Protein AF-A0A352VWR8-F1 (afdb_monomer)

Structure (mmCIF, N/CA/C/O backbone):
data_AF-A0A352VWR8-F1
#
_entry.id   AF-A0A352VWR8-F1
#
loop_
_atom_site.group_PDB
_atom_site.id
_atom_site.type_symbol
_atom_site.label_atom_id
_atom_site.label_alt_id
_atom_site.label_comp_id
_atom_site.label_asym_id
_atom_site.label_entity_id
_atom_site.label_seq_id
_atom_site.pdbx_PDB_ins_code
_atom_site.Cartn_x
_atom_site.Cartn_y
_atom_site.Cartn_z
_atom_site.occupancy
_atom_site.B_iso_or_equiv
_atom_site.auth_seq_id
_atom_site.auth_comp_id
_atom_site.auth_asym_id
_atom_site.auth_atom_id
_atom_site.pdbx_PDB_model_num
ATOM 1 N N . MET A 1 1 ? -8.577 5.904 -25.217 1.00 59.56 1 MET A N 1
ATOM 2 C CA . MET A 1 1 ? -8.703 5.150 -26.486 1.00 59.56 1 MET A CA 1
ATOM 3 C C . MET A 1 1 ? -7.665 5.553 -27.538 1.00 59.56 1 MET A C 1
ATOM 5 O O . MET A 1 1 ? -7.103 4.660 -28.153 1.00 59.56 1 MET A O 1
ATOM 9 N N . GLN A 1 2 ? -7.349 6.843 -27.731 1.00 73.69 2 GLN A N 1
ATOM 10 C CA . GLN A 1 2 ? -6.346 7.267 -28.729 1.00 73.69 2 GLN A CA 1
ATOM 11 C C . GLN A 1 2 ? -4.906 6.836 -28.373 1.00 73.69 2 GLN A C 1
ATOM 13 O O . GLN A 1 2 ? -4.287 6.106 -29.139 1.00 73.69 2 GLN A O 1
ATOM 18 N N . LYS A 1 3 ? -4.427 7.149 -27.158 1.00 73.44 3 LYS A N 1
ATOM 19 C CA . LYS A 1 3 ? -3.072 6.770 -26.696 1.00 73.44 3 LYS A CA 1
ATOM 20 C C . LYS A 1 3 ? -2.814 5.258 -26.710 1.00 73.44 3 LYS A C 1
ATOM 22 O O . LYS A 1 3 ? -1.753 4.806 -27.111 1.00 73.44 3 LYS A O 1
ATOM 27 N N . THR A 1 4 ? -3.809 4.450 -26.342 1.00 79.94 4 THR A N 1
ATOM 28 C CA . THR A 1 4 ? -3.706 2.981 -26.400 1.00 79.94 4 THR A CA 1
ATOM 29 C C . THR A 1 4 ? -3.547 2.458 -27.829 1.00 79.94 4 THR A C 1
ATOM 31 O O . THR A 1 4 ? -2.899 1.437 -28.034 1.00 79.94 4 THR A O 1
ATOM 34 N N . GLY A 1 5 ? -4.127 3.146 -28.820 1.00 83.62 5 GLY A N 1
ATOM 35 C CA . GLY A 1 5 ? -3.924 2.833 -30.235 1.00 83.62 5 GLY A CA 1
ATOM 36 C C . GLY A 1 5 ? -2.511 3.185 -30.705 1.00 83.62 5 GLY A C 1
ATOM 37 O O . GLY A 1 5 ? -1.877 2.376 -31.376 1.00 83.62 5 GLY A O 1
ATOM 38 N N . GLU A 1 6 ? -1.993 4.338 -30.277 1.00 90.06 6 GLU A N 1
ATOM 39 C CA . GLU A 1 6 ? -0.630 4.796 -30.587 1.00 90.06 6 GLU A CA 1
ATOM 40 C C . GLU A 1 6 ? 0.435 3.838 -30.031 1.00 90.06 6 GLU A C 1
ATOM 42 O O . GLU A 1 6 ? 1.346 3.449 -30.758 1.00 90.06 6 GLU A O 1
ATOM 47 N N . TYR A 1 7 ? 0.287 3.358 -28.789 1.00 92.88 7 TYR A N 1
ATOM 48 C CA . TYR A 1 7 ? 1.225 2.382 -28.214 1.00 92.88 7 TYR A CA 1
ATOM 49 C C . TYR A 1 7 ? 1.208 1.039 -28.954 1.00 92.88 7 TYR A C 1
ATOM 51 O O . TYR A 1 7 ? 2.259 0.446 -29.183 1.00 92.88 7 TYR A O 1
ATOM 59 N N . ARG A 1 8 ? 0.036 0.561 -29.397 1.00 91.88 8 ARG A N 1
ATOM 60 C CA . ARG A 1 8 ? -0.052 -0.672 -30.202 1.00 91.88 8 ARG A CA 1
ATOM 61 C C . ARG A 1 8 ? 0.611 -0.516 -31.572 1.00 91.88 8 ARG A C 1
ATOM 63 O O . ARG A 1 8 ? 1.237 -1.458 -32.050 1.00 91.88 8 ARG A O 1
ATOM 70 N N . GLN A 1 9 ? 0.503 0.660 -32.190 1.00 93.56 9 GLN A N 1
ATOM 71 C CA . GLN A 1 9 ? 1.218 0.965 -33.431 1.00 93.56 9 GLN A CA 1
ATOM 72 C C . GLN A 1 9 ? 2.732 1.030 -33.200 1.00 93.56 9 GLN A C 1
ATOM 74 O O . GLN A 1 9 ? 3.483 0.412 -33.951 1.00 93.56 9 GLN A O 1
ATOM 79 N N . ALA A 1 10 ? 3.180 1.701 -32.134 1.00 95.06 10 ALA A N 1
ATOM 80 C CA . ALA A 1 10 ? 4.593 1.765 -31.760 1.00 95.06 10 ALA A CA 1
ATOM 81 C C . ALA A 1 10 ? 5.194 0.366 -31.555 1.00 95.06 10 ALA A C 1
ATOM 83 O O . ALA A 1 10 ? 6.262 0.073 -32.087 1.00 95.06 10 ALA A O 1
ATOM 84 N N . ILE A 1 11 ? 4.466 -0.540 -30.893 1.00 96.69 11 ILE A N 1
ATOM 85 C CA . ILE A 1 11 ? 4.867 -1.946 -30.742 1.00 96.69 11 ILE A CA 1
ATOM 86 C C . ILE A 1 11 ? 5.128 -2.613 -32.104 1.00 96.69 11 ILE A C 1
ATOM 88 O O . ILE A 1 11 ? 6.141 -3.292 -32.269 1.00 96.69 11 ILE A O 1
ATOM 92 N N . ALA A 1 12 ? 4.265 -2.401 -33.104 1.00 95.38 12 ALA A N 1
ATOM 93 C CA . ALA A 1 12 ? 4.465 -2.961 -34.443 1.00 95.38 12 ALA A CA 1
ATOM 94 C C . ALA A 1 12 ? 5.728 -2.405 -35.133 1.00 95.38 12 ALA A C 1
ATOM 96 O O . ALA A 1 12 ? 6.464 -3.159 -35.783 1.00 95.38 12 ALA A O 1
ATOM 97 N N . TYR A 1 13 ? 6.016 -1.111 -34.958 1.00 96.25 13 TYR A N 1
ATOM 98 C CA . TYR A 1 13 ? 7.246 -0.495 -35.463 1.00 96.25 13 TYR A CA 1
ATOM 99 C C . TYR A 1 13 ? 8.493 -1.052 -34.772 1.00 96.25 13 TYR A C 1
ATOM 101 O O . TYR A 1 13 ? 9.434 -1.449 -35.459 1.00 96.25 13 TYR A O 1
ATOM 109 N N . TYR A 1 14 ? 8.490 -1.175 -33.444 1.00 97.31 14 TYR A N 1
ATOM 110 C CA . TYR A 1 14 ? 9.623 -1.740 -32.710 1.00 97.31 14 TYR A CA 1
ATOM 111 C C . TYR A 1 14 ? 9.859 -3.217 -33.031 1.00 97.31 14 TYR A C 1
ATOM 113 O O . TYR A 1 14 ? 11.003 -3.625 -33.207 1.00 97.31 14 TYR A O 1
ATOM 121 N N . PHE A 1 15 ? 8.809 -4.024 -33.211 1.00 97.31 15 PHE A N 1
ATOM 122 C CA . PHE A 1 15 ? 8.987 -5.396 -33.694 1.00 97.31 15 PHE A CA 1
ATOM 123 C C . PHE A 1 15 ? 9.564 -5.451 -35.110 1.00 97.31 15 PHE A C 1
ATOM 125 O O . PHE A 1 15 ? 10.320 -6.366 -35.424 1.00 97.31 15 PHE A O 1
ATOM 132 N N . THR A 1 16 ? 9.236 -4.485 -35.968 1.00 96.31 16 THR A N 1
ATOM 133 C CA . THR A 1 16 ? 9.855 -4.377 -37.296 1.00 96.31 16 THR A CA 1
ATOM 134 C C . THR A 1 16 ? 11.337 -4.019 -37.179 1.00 96.31 16 THR A C 1
ATOM 136 O O . THR A 1 16 ? 12.155 -4.625 -37.866 1.00 96.31 16 THR A O 1
ATOM 139 N N . ALA A 1 17 ? 11.701 -3.117 -36.263 1.00 95.56 17 ALA A N 1
ATOM 140 C CA . ALA A 1 17 ? 13.099 -2.823 -35.957 1.00 95.56 17 ALA A CA 1
ATOM 141 C C . ALA A 1 17 ? 13.843 -4.073 -35.456 1.00 95.56 17 ALA A C 1
ATOM 143 O O . ALA A 1 17 ? 14.894 -4.396 -35.996 1.00 95.56 17 ALA A O 1
ATOM 144 N N . LEU A 1 18 ? 13.250 -4.847 -34.537 1.00 95.56 18 LEU A N 1
ATOM 145 C CA . LEU A 1 18 ? 13.845 -6.090 -34.027 1.00 95.56 18 LEU A CA 1
ATOM 146 C C . LEU A 1 18 ? 13.949 -7.216 -35.062 1.00 95.56 18 LEU A C 1
ATOM 148 O O . LEU A 1 18 ? 14.793 -8.095 -34.926 1.00 95.56 18 LEU A O 1
ATOM 152 N N . LYS A 1 19 ? 13.110 -7.219 -36.105 1.00 96.31 19 LYS A N 1
ATOM 153 C CA . LYS A 1 19 ? 13.282 -8.145 -37.238 1.00 96.31 19 LYS A CA 1
ATOM 154 C C . LYS A 1 19 ? 14.526 -7.814 -38.059 1.00 96.31 19 LYS A C 1
ATOM 156 O O . LYS A 1 19 ? 15.142 -8.729 -38.594 1.00 96.31 19 LYS A O 1
ATOM 161 N N . ASN A 1 20 ? 14.863 -6.529 -38.170 1.00 95.81 20 ASN A N 1
ATOM 162 C CA . ASN A 1 20 ? 16.033 -6.064 -38.913 1.00 95.81 20 ASN A CA 1
ATOM 163 C C . ASN A 1 20 ? 17.312 -6.155 -38.068 1.00 95.81 20 ASN A C 1
ATOM 165 O O . ASN A 1 20 ? 18.350 -6.558 -38.582 1.00 95.81 20 ASN A O 1
ATOM 169 N N . ASP A 1 21 ? 17.222 -5.817 -36.782 1.00 94.69 21 ASP A N 1
ATOM 170 C CA . ASP A 1 21 ? 18.293 -5.943 -35.794 1.00 94.69 21 ASP A CA 1
ATOM 171 C C . ASP A 1 21 ? 17.738 -6.531 -34.483 1.00 94.69 21 ASP A C 1
ATOM 173 O O . ASP A 1 21 ? 17.214 -5.797 -33.637 1.00 94.69 21 ASP A O 1
ATOM 177 N N . PRO A 1 22 ? 17.877 -7.853 -34.279 1.00 92.94 22 PRO A N 1
ATOM 178 C CA . PRO A 1 22 ? 17.422 -8.523 -33.064 1.00 92.94 22 PRO A CA 1
ATOM 179 C C . PRO A 1 22 ? 18.112 -8.065 -31.775 1.00 92.94 22 PRO A C 1
ATOM 181 O O . PRO A 1 22 ? 17.653 -8.444 -30.702 1.00 92.94 22 PRO A O 1
ATOM 184 N N . SER A 1 23 ? 19.201 -7.296 -31.862 1.00 92.25 23 SER A N 1
ATOM 185 C CA . SER A 1 23 ? 19.960 -6.769 -30.723 1.00 92.25 23 SER A CA 1
ATOM 186 C C . SER A 1 23 ? 19.724 -5.279 -30.461 1.00 92.25 23 SER A C 1
ATOM 188 O O . SER A 1 23 ? 20.368 -4.710 -29.582 1.00 92.25 23 SER A O 1
ATOM 190 N N . CYS A 1 24 ? 18.788 -4.651 -31.180 1.00 94.62 24 CYS A N 1
ATOM 191 C CA . CYS A 1 24 ? 18.488 -3.231 -31.031 1.00 94.62 24 CYS A CA 1
ATOM 192 C C . CYS A 1 24 ? 17.942 -2.918 -29.623 1.00 94.62 24 CYS A C 1
ATOM 194 O O . CYS A 1 24 ? 16.763 -3.144 -29.326 1.00 94.62 24 CYS A O 1
ATOM 196 N N . GLU A 1 25 ? 18.813 -2.376 -28.764 1.00 95.19 25 GLU A N 1
ATOM 197 C CA . GLU A 1 25 ? 18.516 -2.026 -27.368 1.00 95.19 25 GLU A CA 1
ATOM 198 C C . GLU A 1 25 ? 17.343 -1.036 -27.276 1.00 95.19 25 GLU A C 1
ATOM 200 O O . GLU A 1 25 ? 16.389 -1.283 -26.536 1.00 95.19 25 GLU A O 1
ATOM 205 N N . ASP A 1 26 ? 17.359 0.018 -28.101 1.00 94.88 26 ASP A N 1
ATOM 206 C CA . ASP A 1 26 ? 16.308 1.044 -28.162 1.00 94.88 26 ASP A CA 1
ATOM 207 C C . ASP A 1 26 ? 14.928 0.449 -28.474 1.00 94.88 26 ASP A C 1
ATOM 209 O O . ASP A 1 26 ? 13.917 0.850 -27.892 1.00 94.88 26 ASP A O 1
ATOM 213 N N . ALA A 1 27 ? 14.867 -0.529 -29.385 1.00 96.38 27 ALA A N 1
ATOM 214 C CA . ALA A 1 27 ? 13.608 -1.153 -29.769 1.00 96.38 27 ALA A CA 1
ATOM 215 C C . ALA A 1 27 ? 13.051 -2.052 -28.658 1.00 96.38 27 ALA A C 1
ATOM 217 O O . ALA A 1 27 ? 11.845 -2.042 -28.409 1.00 96.38 27 ALA A O 1
ATOM 218 N N . MET A 1 28 ? 13.909 -2.804 -27.958 1.00 97.19 28 MET A N 1
ATOM 219 C CA . MET A 1 28 ? 13.482 -3.600 -26.801 1.00 97.19 28 MET A CA 1
ATOM 220 C C . MET A 1 28 ? 13.014 -2.714 -25.650 1.00 97.19 28 MET A C 1
ATOM 222 O O . MET A 1 28 ? 11.981 -2.988 -25.041 1.00 97.19 28 MET A O 1
ATOM 226 N N . TYR A 1 29 ? 13.745 -1.636 -25.377 1.00 96.94 29 TYR A N 1
ATOM 227 C CA . TYR A 1 29 ? 13.390 -0.688 -24.334 1.00 96.94 29 TYR A CA 1
ATOM 228 C C . TYR A 1 29 ? 12.057 0.008 -24.639 1.00 96.94 29 TYR A C 1
ATOM 230 O O . TYR A 1 29 ? 11.160 0.029 -23.795 1.00 96.94 29 TYR A O 1
ATOM 238 N N . GLY A 1 30 ? 11.877 0.481 -25.877 1.00 96.88 30 GLY A N 1
ATOM 239 C CA . GLY A 1 30 ? 10.628 1.090 -26.334 1.00 96.88 30 GLY A CA 1
ATOM 240 C C . GLY A 1 30 ? 9.429 0.138 -26.272 1.00 96.88 30 GLY A C 1
ATOM 241 O O . GLY A 1 30 ? 8.329 0.559 -25.905 1.00 96.88 30 GLY A O 1
ATOM 242 N N . LEU A 1 31 ? 9.627 -1.158 -26.553 1.00 97.75 31 LEU A N 1
ATOM 243 C CA . LEU A 1 31 ? 8.597 -2.180 -26.328 1.00 97.75 31 LEU A CA 1
ATOM 244 C C . LEU A 1 31 ? 8.225 -2.282 -24.851 1.00 97.75 31 LEU A C 1
ATOM 246 O O . LEU A 1 31 ? 7.036 -2.252 -24.533 1.00 97.75 31 LEU A O 1
ATOM 250 N N . GLY A 1 32 ? 9.217 -2.355 -23.960 1.00 97.38 32 GLY A N 1
ATOM 251 C CA . GLY A 1 32 ? 8.997 -2.379 -22.515 1.00 97.38 32 GLY A CA 1
ATOM 252 C C . GLY A 1 32 ? 8.153 -1.195 -22.034 1.00 97.38 32 GLY A C 1
ATOM 253 O O . GLY A 1 32 ? 7.143 -1.385 -21.354 1.00 97.38 32 GLY A O 1
ATOM 254 N N . GLU A 1 33 ? 8.495 0.025 -22.458 1.00 96.62 33 GLU A N 1
ATOM 255 C CA . GLU A 1 33 ? 7.729 1.228 -22.111 1.00 96.62 33 GLU A CA 1
ATOM 256 C C . GLU A 1 33 ? 6.304 1.199 -22.679 1.00 96.62 33 GLU A C 1
ATOM 258 O O . GLU A 1 33 ? 5.352 1.538 -21.971 1.00 96.62 33 GLU A O 1
ATOM 263 N N . CYS A 1 34 ? 6.121 0.748 -23.924 1.00 97.56 34 CYS A N 1
ATOM 264 C CA . CYS A 1 34 ? 4.789 0.608 -24.515 1.00 97.56 34 CYS A CA 1
ATOM 265 C C . CYS A 1 34 ? 3.917 -0.376 -23.727 1.00 97.56 34 CYS A C 1
ATOM 267 O O . CYS A 1 34 ? 2.750 -0.079 -23.473 1.00 97.56 34 CYS A O 1
ATOM 269 N N . TYR A 1 35 ? 4.472 -1.515 -23.306 1.00 98.12 35 TYR A N 1
ATOM 270 C CA . TYR A 1 35 ? 3.744 -2.495 -22.501 1.00 98.12 35 TYR A CA 1
ATOM 271 C C . TYR A 1 35 ? 3.383 -1.953 -21.113 1.00 98.12 35 TYR A C 1
ATOM 273 O O . TYR A 1 35 ? 2.245 -2.138 -20.686 1.00 98.12 35 TYR A O 1
ATOM 281 N N . ILE A 1 36 ? 4.258 -1.170 -20.464 1.00 96.19 36 ILE A N 1
ATOM 282 C CA . ILE A 1 36 ? 3.901 -0.444 -19.230 1.00 96.19 36 ILE A CA 1
ATOM 283 C C . ILE A 1 36 ? 2.697 0.473 -19.462 1.00 96.19 36 ILE A C 1
ATOM 285 O O . ILE A 1 36 ? 1.768 0.484 -18.659 1.00 96.19 36 ILE A O 1
ATOM 289 N N . LYS A 1 37 ? 2.682 1.248 -20.556 1.00 95.44 37 LYS A N 1
ATOM 290 C CA . LYS 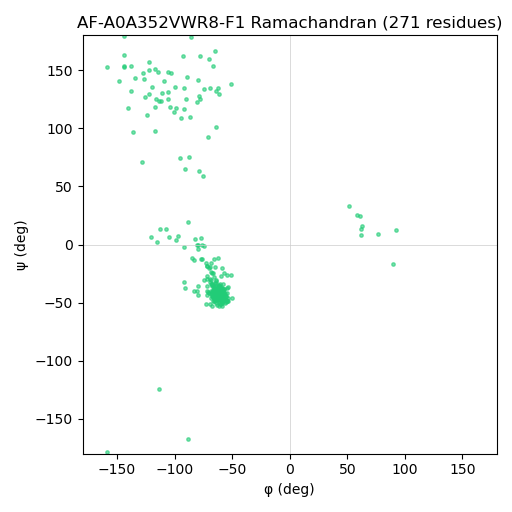A 1 37 ? 1.558 2.156 -20.860 1.00 95.44 37 LYS A CA 1
ATOM 291 C C . LYS A 1 37 ? 0.263 1.426 -21.224 1.00 95.44 37 LYS A C 1
ATOM 293 O O . LYS A 1 37 ? -0.800 2.048 -21.218 1.00 95.44 37 LYS A O 1
ATOM 298 N N . LEU A 1 38 ? 0.351 0.138 -21.541 1.00 96.00 38 LEU A N 1
ATOM 299 C CA . LEU A 1 38 ? -0.781 -0.752 -21.779 1.00 96.00 38 LEU A CA 1
ATOM 300 C C . LEU A 1 38 ? -1.157 -1.591 -20.546 1.00 96.00 38 LEU A C 1
ATOM 302 O O . LEU A 1 38 ? -2.032 -2.443 -20.675 1.00 96.00 38 LEU A O 1
ATOM 306 N N . ASP A 1 39 ? -0.541 -1.331 -19.385 1.00 95.94 39 ASP A N 1
ATOM 307 C CA . ASP A 1 39 ? -0.745 -2.065 -18.122 1.00 95.94 39 ASP A CA 1
ATOM 308 C C . ASP A 1 39 ? -0.337 -3.554 -18.196 1.00 95.94 39 ASP A C 1
ATOM 310 O O . ASP A 1 39 ? -0.677 -4.367 -17.341 1.00 95.94 39 ASP A O 1
ATOM 314 N N . ASP A 1 40 ? 0.436 -3.928 -19.221 1.00 97.56 40 ASP A N 1
ATOM 315 C CA . ASP A 1 40 ? 0.938 -5.284 -19.441 1.00 97.56 40 ASP A CA 1
ATOM 316 C C . ASP A 1 40 ? 2.347 -5.423 -18.855 1.00 97.56 40 ASP A C 1
ATOM 318 O O . ASP A 1 40 ? 3.375 -5.409 -19.539 1.00 97.56 40 ASP A O 1
ATOM 322 N N . HIS A 1 41 ? 2.398 -5.498 -17.530 1.00 97.94 41 HIS A N 1
ATOM 323 C CA . HIS A 1 41 ? 3.654 -5.517 -16.786 1.00 97.94 41 HIS A CA 1
ATOM 324 C C . HIS A 1 41 ? 4.468 -6.802 -16.985 1.00 97.94 41 HIS A C 1
ATOM 326 O O . HIS A 1 41 ? 5.687 -6.774 -16.822 1.00 97.94 41 HIS A O 1
ATOM 332 N N . SER A 1 42 ? 3.826 -7.911 -17.367 1.00 98.25 42 SER A N 1
ATOM 333 C CA . SER A 1 42 ? 4.510 -9.174 -17.664 1.00 98.25 42 SER A CA 1
ATOM 334 C C . SER A 1 42 ? 5.332 -9.074 -18.947 1.00 98.25 42 SER A C 1
ATOM 336 O O . SER A 1 42 ? 6.530 -9.345 -18.918 1.00 98.25 42 SER A O 1
ATOM 338 N N . ASN A 1 43 ? 4.737 -8.604 -20.049 1.00 97.56 43 ASN A N 1
ATOM 339 C CA . ASN A 1 43 ? 5.500 -8.408 -21.283 1.00 97.56 43 ASN A CA 1
ATOM 340 C C . ASN A 1 43 ? 6.558 -7.312 -21.121 1.00 97.56 43 ASN A C 1
ATOM 342 O O . ASN A 1 43 ? 7.681 -7.467 -21.600 1.00 97.56 43 ASN A O 1
ATOM 346 N N . ALA A 1 44 ? 6.237 -6.225 -20.410 1.00 98.44 44 ALA A N 1
ATOM 347 C CA . ALA A 1 44 ? 7.213 -5.181 -20.113 1.00 98.44 44 ALA A CA 1
ATOM 348 C C . ALA A 1 44 ? 8.455 -5.743 -19.404 1.00 98.44 44 ALA A C 1
ATOM 350 O O . ALA A 1 44 ? 9.579 -5.508 -19.849 1.00 98.44 44 ALA A O 1
ATOM 351 N N . TYR A 1 45 ? 8.245 -6.536 -18.349 1.00 98.38 45 TYR A N 1
ATOM 352 C CA . TYR A 1 45 ? 9.306 -7.208 -17.605 1.00 98.38 45 TYR A CA 1
ATOM 353 C C . TYR A 1 45 ? 10.213 -8.046 -18.518 1.00 98.38 45 TYR A C 1
ATOM 355 O O . TYR A 1 45 ? 11.434 -7.879 -18.482 1.00 98.38 45 TYR A O 1
ATOM 363 N N . ASP A 1 46 ? 9.636 -8.872 -19.395 1.00 97.88 46 ASP A N 1
ATOM 364 C CA . ASP A 1 46 ? 10.404 -9.721 -20.313 1.00 97.88 46 ASP A CA 1
ATOM 365 C C . ASP A 1 46 ? 11.277 -8.908 -21.280 1.00 97.88 46 ASP A C 1
ATOM 367 O O . ASP A 1 46 ? 12.411 -9.294 -21.578 1.00 97.88 46 ASP A O 1
ATOM 371 N N . PHE A 1 47 ? 10.784 -7.769 -21.773 1.00 98.06 47 PHE A N 1
ATOM 372 C CA . PHE A 1 47 ? 11.575 -6.898 -22.644 1.00 98.06 47 PHE A CA 1
ATOM 373 C C . PHE A 1 47 ? 12.692 -6.174 -21.890 1.00 98.06 47 PHE A C 1
ATOM 375 O O . PHE A 1 47 ? 13.819 -6.137 -22.388 1.00 98.06 47 PHE A O 1
ATOM 382 N N . PHE A 1 48 ? 12.446 -5.677 -20.677 1.00 98.06 48 PHE A N 1
ATOM 383 C CA . PHE A 1 48 ? 13.507 -5.050 -19.885 1.00 98.06 48 PHE A CA 1
ATOM 384 C C . PHE A 1 48 ? 14.571 -6.053 -19.420 1.00 98.06 48 PHE A C 1
ATOM 386 O O . PHE A 1 48 ? 15.751 -5.702 -19.357 1.00 98.06 48 PHE A O 1
ATOM 393 N N . LEU A 1 49 ? 14.212 -7.320 -19.181 1.00 96.88 49 LEU A N 1
ATOM 394 C CA . LEU A 1 49 ? 15.196 -8.382 -18.953 1.00 96.88 49 LEU A CA 1
ATOM 395 C C . LEU A 1 49 ? 16.131 -8.572 -20.152 1.00 96.88 49 LEU A C 1
ATOM 397 O O . LEU A 1 49 ? 17.337 -8.750 -19.961 1.00 96.88 49 LEU A O 1
ATOM 401 N N . LYS A 1 50 ? 15.594 -8.504 -21.376 1.00 96.00 50 LYS A N 1
ATOM 402 C CA . LYS A 1 50 ? 16.405 -8.575 -22.597 1.00 96.00 50 LYS A CA 1
ATOM 403 C C . LYS A 1 50 ? 17.322 -7.361 -22.720 1.00 96.00 50 LYS A C 1
ATOM 405 O O . LYS A 1 50 ? 18.514 -7.561 -22.926 1.00 96.00 50 LYS A O 1
ATOM 410 N N . VAL A 1 51 ? 16.822 -6.142 -22.484 1.00 96.25 51 VAL A N 1
ATOM 411 C CA . VAL A 1 51 ? 17.661 -4.923 -22.448 1.00 96.25 51 VAL A CA 1
ATOM 412 C C . VAL A 1 51 ? 18.817 -5.088 -21.462 1.00 96.25 51 VAL A C 1
ATOM 414 O O . VAL A 1 51 ? 19.973 -4.877 -21.818 1.00 96.25 51 VAL A O 1
ATOM 417 N N . ARG A 1 52 ? 18.534 -5.555 -20.239 1.00 93.88 52 ARG A N 1
ATOM 418 C CA . ARG A 1 52 ? 19.565 -5.804 -19.223 1.00 93.88 52 ARG A CA 1
ATOM 419 C C . ARG A 1 52 ? 20.644 -6.781 -19.711 1.00 93.88 52 ARG A C 1
ATOM 421 O O . ARG A 1 52 ? 21.816 -6.580 -19.408 1.00 93.88 52 ARG A O 1
ATOM 428 N N . SER A 1 53 ? 20.263 -7.819 -20.459 1.00 93.44 53 SER A N 1
ATOM 429 C CA . SER A 1 53 ? 21.194 -8.836 -20.973 1.00 93.44 53 SER A CA 1
ATOM 430 C C . SER A 1 53 ? 22.111 -8.352 -22.101 1.00 93.44 53 SER A C 1
ATOM 432 O O . SER A 1 53 ? 23.143 -8.972 -22.345 1.00 93.44 53 SER A O 1
ATOM 434 N N . LEU A 1 54 ? 21.770 -7.242 -22.767 1.00 91.25 54 LEU A N 1
ATOM 435 C CA . LEU A 1 54 ? 22.602 -6.661 -23.825 1.00 91.25 54 LEU A CA 1
ATOM 436 C C . LEU A 1 54 ? 23.825 -5.910 -23.275 1.00 91.25 54 LEU A C 1
ATOM 438 O O . LEU A 1 54 ? 24.721 -5.584 -24.048 1.00 91.25 54 LEU A O 1
ATOM 442 N N . HIS A 1 55 ? 23.878 -5.642 -21.961 1.00 82.00 55 HIS A N 1
ATOM 443 C CA . HIS A 1 55 ? 24.952 -4.875 -21.311 1.00 82.00 55 HIS A CA 1
ATOM 444 C C . HIS A 1 55 ? 25.227 -3.515 -21.984 1.00 82.00 55 HIS A C 1
ATOM 446 O O . HIS A 1 55 ? 26.365 -3.044 -22.030 1.00 82.00 55 HIS A O 1
ATOM 452 N N . GLY A 1 56 ? 24.169 -2.902 -22.524 1.00 83.06 56 GLY A N 1
ATOM 453 C CA . GLY A 1 56 ? 24.208 -1.628 -23.231 1.00 83.06 56 GLY A CA 1
ATOM 454 C C . GLY A 1 56 ? 24.033 -0.410 -22.322 1.00 83.06 56 GLY A C 1
ATOM 455 O O . GLY A 1 56 ? 24.113 -0.483 -21.090 1.00 83.06 56 GLY A O 1
ATOM 456 N N . GLY A 1 57 ? 23.805 0.750 -22.941 1.00 87.06 57 GLY A N 1
ATOM 457 C CA . GLY A 1 57 ? 23.741 2.036 -22.240 1.00 87.06 57 GLY A CA 1
ATOM 458 C C . GLY A 1 57 ? 22.507 2.191 -21.347 1.00 87.06 57 GLY A C 1
ATOM 459 O O . GLY A 1 57 ? 22.515 3.010 -20.426 1.00 87.06 57 GLY A O 1
ATOM 460 N N . MET A 1 58 ? 21.459 1.395 -21.581 1.00 90.56 58 MET A N 1
ATOM 461 C CA . MET A 1 58 ? 20.185 1.469 -20.864 1.00 90.56 58 MET A CA 1
ATOM 462 C C . MET A 1 58 ? 20.054 0.434 -19.747 1.00 90.56 58 MET A C 1
ATOM 464 O O . MET A 1 58 ? 19.013 0.395 -19.091 1.00 90.56 58 MET A O 1
ATOM 468 N N . GLN A 1 59 ? 21.092 -0.368 -19.473 1.00 89.69 59 GLN A N 1
ATOM 469 C CA . GLN A 1 59 ? 21.040 -1.449 -18.481 1.00 89.69 59 GLN A CA 1
ATOM 470 C C . GLN A 1 59 ? 20.491 -0.984 -17.118 1.00 89.69 59 GLN A C 1
ATOM 472 O O . GLN A 1 59 ? 19.611 -1.631 -16.553 1.00 89.69 59 GLN A O 1
ATOM 477 N N . ARG A 1 60 ? 20.955 0.164 -16.604 1.00 90.19 60 ARG A N 1
ATOM 478 C CA . ARG A 1 60 ? 20.493 0.701 -15.309 1.00 90.19 60 ARG A CA 1
ATOM 479 C C . ARG A 1 60 ? 19.039 1.162 -15.342 1.00 90.19 60 ARG A C 1
ATOM 481 O O . ARG A 1 60 ? 18.302 0.921 -14.390 1.00 90.19 60 ARG A O 1
ATOM 488 N N . ASN A 1 61 ? 18.614 1.802 -16.431 1.00 94.19 61 ASN A N 1
ATOM 489 C CA . ASN A 1 61 ? 17.215 2.195 -16.594 1.00 94.19 61 ASN A CA 1
ATOM 490 C C . ASN A 1 61 ? 16.330 0.944 -16.634 1.00 94.19 61 ASN A C 1
ATOM 492 O O . ASN A 1 61 ? 15.305 0.898 -15.960 1.00 94.19 61 ASN A O 1
ATOM 496 N N . ALA A 1 62 ? 16.759 -0.086 -17.369 1.00 95.25 62 ALA A N 1
ATOM 497 C CA . ALA A 1 62 ? 16.059 -1.359 -17.443 1.00 95.25 62 ALA A CA 1
ATOM 498 C C . ALA A 1 62 ? 15.937 -2.032 -16.069 1.00 95.25 62 ALA A C 1
ATOM 500 O O . ALA A 1 62 ? 14.870 -2.545 -15.762 1.00 95.25 62 ALA A O 1
ATOM 501 N N . GLU A 1 63 ? 16.961 -1.981 -15.210 1.00 96.19 63 GLU A N 1
ATOM 502 C CA . GLU A 1 63 ? 16.863 -2.476 -13.825 1.00 96.19 63 GLU A CA 1
ATOM 503 C C . GLU A 1 63 ? 15.780 -1.754 -13.015 1.00 96.19 63 GLU A C 1
ATOM 505 O O . GLU A 1 63 ? 14.984 -2.415 -12.346 1.00 96.19 63 GLU A O 1
ATOM 510 N N . VAL A 1 64 ? 15.684 -0.423 -13.129 1.00 97.69 64 VAL A N 1
ATOM 511 C CA . VAL A 1 64 ? 14.600 0.333 -12.482 1.00 97.69 64 VAL A CA 1
ATOM 512 C C . VAL A 1 64 ? 13.244 -0.122 -13.018 1.00 97.69 64 VAL A C 1
ATOM 514 O O . VAL A 1 64 ? 12.368 -0.475 -12.232 1.00 97.69 64 VAL A O 1
ATOM 517 N N . TYR A 1 65 ? 13.070 -0.194 -14.340 1.00 97.94 65 TYR A N 1
ATOM 518 C CA . TYR A 1 65 ? 11.805 -0.622 -14.940 1.00 97.94 65 TYR A CA 1
ATOM 519 C C . TYR A 1 65 ? 11.436 -2.079 -14.636 1.00 97.94 65 TYR A C 1
ATOM 521 O O . TYR A 1 65 ? 10.253 -2.372 -14.458 1.00 97.94 65 TYR A O 1
ATOM 529 N N . ILE A 1 66 ? 12.414 -2.980 -14.508 1.00 98.31 66 ILE A N 1
ATOM 530 C CA . ILE A 1 66 ? 12.193 -4.343 -14.011 1.00 98.31 66 ILE A CA 1
ATOM 531 C C . ILE A 1 66 ? 11.588 -4.280 -12.609 1.00 98.31 66 ILE A C 1
ATOM 533 O O . ILE A 1 66 ? 10.552 -4.898 -12.366 1.00 98.31 66 ILE A O 1
ATOM 537 N N . GLY A 1 67 ? 12.185 -3.494 -11.711 1.00 98.19 67 GLY A N 1
ATOM 538 C CA . GLY A 1 67 ? 11.669 -3.290 -10.362 1.00 98.19 67 GLY A CA 1
ATOM 539 C C . GLY A 1 67 ? 10.248 -2.712 -10.339 1.00 98.19 67 GLY A C 1
ATOM 540 O O . GLY A 1 67 ? 9.385 -3.218 -9.621 1.00 98.19 67 GLY A O 1
ATOM 541 N N . LEU A 1 68 ? 9.959 -1.723 -11.192 1.00 98.38 68 LEU A N 1
ATOM 542 C CA . LEU A 1 68 ? 8.612 -1.157 -11.351 1.00 98.38 68 LEU A CA 1
ATOM 543 C C . LEU A 1 68 ? 7.588 -2.209 -11.816 1.00 98.38 68 LEU A C 1
ATOM 545 O O . LEU A 1 68 ? 6.474 -2.262 -11.291 1.00 98.38 68 LEU A O 1
ATOM 549 N N . CYS A 1 69 ? 7.960 -3.063 -12.774 1.00 98.44 69 CYS A N 1
ATOM 550 C CA . CYS A 1 69 ? 7.094 -4.142 -13.253 1.00 98.44 69 CYS A CA 1
ATOM 551 C C . CYS A 1 69 ? 6.865 -5.198 -12.166 1.00 98.44 69 CYS A C 1
ATOM 553 O O . CYS A 1 69 ? 5.728 -5.595 -11.929 1.00 98.44 69 CYS A O 1
ATOM 555 N N . LEU A 1 70 ? 7.919 -5.617 -11.459 1.00 98.56 70 LEU A N 1
ATOM 556 C CA . LEU A 1 70 ? 7.827 -6.582 -10.361 1.00 98.56 70 LEU A CA 1
ATOM 557 C C . LEU A 1 70 ? 6.904 -6.091 -9.243 1.00 98.56 70 LEU A C 1
ATOM 559 O O . LEU A 1 70 ? 6.078 -6.863 -8.758 1.00 98.56 70 LEU A O 1
ATOM 563 N N . PHE A 1 71 ? 6.978 -4.804 -8.892 1.00 98.25 71 PHE A N 1
ATOM 564 C CA . PHE A 1 71 ? 6.073 -4.193 -7.920 1.00 98.25 71 PHE A CA 1
ATOM 565 C C . PHE A 1 71 ? 4.611 -4.336 -8.356 1.00 98.25 71 PHE A C 1
ATOM 567 O O . PHE A 1 71 ? 3.760 -4.761 -7.578 1.00 98.25 71 PHE A O 1
ATOM 574 N N . LYS A 1 72 ? 4.317 -4.026 -9.622 1.00 97.69 72 LYS A N 1
ATOM 575 C CA . LYS A 1 72 ? 2.967 -4.152 -10.188 1.00 97.69 72 LYS A CA 1
ATOM 576 C C . LYS A 1 72 ? 2.473 -5.594 -10.265 1.00 97.69 72 LYS A C 1
ATOM 578 O O . LYS A 1 72 ? 1.276 -5.831 -10.165 1.00 97.69 72 LYS A O 1
ATOM 583 N N . LEU A 1 73 ? 3.393 -6.545 -10.391 1.00 97.38 73 LEU A N 1
ATOM 584 C CA . LEU A 1 73 ? 3.120 -7.980 -10.337 1.00 97.38 73 LEU A CA 1
ATOM 585 C C . LEU A 1 73 ? 3.033 -8.523 -8.894 1.00 97.38 73 LEU A C 1
ATOM 587 O O . LEU A 1 73 ? 2.913 -9.732 -8.711 1.00 97.38 73 LEU A O 1
ATOM 591 N N . GLY A 1 74 ? 3.107 -7.661 -7.870 1.00 95.88 74 GLY A N 1
ATOM 592 C CA . GLY A 1 74 ? 3.005 -8.037 -6.455 1.00 95.88 74 GLY A CA 1
ATOM 593 C C . GLY A 1 74 ? 4.269 -8.676 -5.867 1.00 95.88 74 GLY A C 1
ATOM 594 O O . GLY A 1 74 ? 4.248 -9.171 -4.742 1.00 95.88 74 GLY A O 1
ATOM 595 N N . LYS A 1 75 ? 5.384 -8.674 -6.605 1.00 97.81 75 LYS A N 1
ATOM 596 C CA . LYS A 1 75 ? 6.669 -9.256 -6.192 1.00 97.81 75 LYS A CA 1
ATOM 597 C C . LYS A 1 75 ? 7.535 -8.216 -5.482 1.00 97.81 75 LYS A C 1
ATOM 599 O O . LYS A 1 75 ? 8.578 -7.809 -5.985 1.00 97.81 75 LYS A O 1
ATOM 604 N N . TYR A 1 76 ? 7.080 -7.754 -4.320 1.00 96.81 76 TYR A N 1
ATOM 605 C CA . TYR A 1 76 ? 7.647 -6.580 -3.642 1.00 96.81 76 TYR A CA 1
ATOM 606 C C . TYR A 1 76 ? 9.108 -6.745 -3.199 1.00 96.81 76 TYR A C 1
ATOM 608 O O . TYR A 1 76 ? 9.893 -5.813 -3.349 1.00 96.81 76 TYR A O 1
ATOM 616 N N . SER A 1 77 ? 9.501 -7.928 -2.714 1.00 97.44 77 SER A N 1
ATOM 617 C CA . SER A 1 77 ? 10.894 -8.177 -2.306 1.00 97.44 77 SER A CA 1
ATOM 618 C C . SER A 1 77 ? 11.850 -8.104 -3.497 1.00 97.44 77 SER A C 1
ATOM 620 O O . SER A 1 77 ? 12.843 -7.386 -3.444 1.00 97.44 77 SER A O 1
ATOM 622 N N . GLU A 1 78 ? 11.519 -8.786 -4.599 1.00 98.06 78 GLU A N 1
ATOM 623 C CA . GLU A 1 78 ? 12.313 -8.725 -5.831 1.00 98.06 78 GLU A CA 1
ATOM 624 C C . GLU A 1 78 ? 12.319 -7.294 -6.394 1.00 98.06 78 GLU A C 1
ATOM 626 O O . GLU A 1 78 ? 13.360 -6.788 -6.804 1.00 98.06 78 GLU A O 1
ATOM 631 N N . ALA A 1 79 ? 11.174 -6.601 -6.370 1.00 98.56 79 ALA A N 1
ATOM 632 C CA . ALA A 1 79 ? 11.086 -5.212 -6.809 1.00 98.56 79 ALA A CA 1
ATOM 633 C C . ALA A 1 79 ? 12.075 -4.308 -6.061 1.00 98.56 79 ALA A C 1
ATOM 635 O O . ALA A 1 79 ? 12.780 -3.525 -6.699 1.00 98.56 79 ALA A O 1
ATOM 636 N N . ALA A 1 80 ? 12.171 -4.453 -4.735 1.00 98.12 80 ALA A N 1
ATOM 637 C CA . ALA A 1 80 ? 13.102 -3.683 -3.921 1.00 98.12 80 ALA A CA 1
ATOM 638 C C . ALA A 1 80 ? 14.566 -3.918 -4.335 1.00 98.12 80 ALA A C 1
ATOM 640 O O . ALA A 1 80 ? 15.292 -2.953 -4.556 1.00 98.12 80 ALA A O 1
ATOM 641 N N . GLU A 1 81 ? 14.982 -5.172 -4.536 1.00 97.19 81 GLU A N 1
ATOM 642 C CA . GLU A 1 81 ? 16.357 -5.516 -4.939 1.00 97.19 81 GLU A CA 1
ATOM 643 C C . GLU A 1 81 ? 16.760 -4.886 -6.284 1.00 97.19 81 GLU A C 1
ATOM 645 O O . GLU A 1 81 ? 17.850 -4.313 -6.430 1.00 97.19 81 GLU A O 1
ATOM 650 N N . TYR A 1 82 ? 15.866 -4.965 -7.275 1.00 97.38 82 TYR A N 1
ATOM 651 C CA . TYR A 1 82 ? 16.093 -4.386 -8.600 1.00 97.38 82 TYR A CA 1
ATOM 652 C C . TYR A 1 82 ? 16.130 -2.857 -8.559 1.00 97.38 82 TYR A C 1
ATOM 654 O O . TYR A 1 82 ? 17.007 -2.246 -9.172 1.00 97.38 82 TYR A O 1
ATOM 662 N N . LEU A 1 83 ? 15.222 -2.233 -7.804 1.00 98.06 83 LEU A N 1
ATOM 663 C CA . LEU A 1 83 ? 15.184 -0.782 -7.640 1.00 98.06 83 LEU A CA 1
ATOM 664 C C . LEU A 1 83 ? 16.426 -0.267 -6.899 1.00 98.06 83 LEU A C 1
ATOM 666 O O . LEU A 1 83 ? 17.040 0.695 -7.361 1.00 98.06 83 LEU A O 1
ATOM 670 N N . GLU A 1 84 ? 16.856 -0.914 -5.808 1.00 96.00 84 GLU A N 1
ATOM 671 C CA . GLU A 1 84 ? 18.083 -0.540 -5.088 1.00 96.00 84 GLU A CA 1
ATOM 672 C C . GLU A 1 84 ? 19.316 -0.595 -5.993 1.00 96.00 84 GLU A C 1
ATOM 674 O O . GLU A 1 84 ? 20.196 0.266 -5.907 1.00 96.00 84 GLU A O 1
ATOM 679 N N . THR A 1 85 ? 19.397 -1.609 -6.855 1.00 93.94 85 THR A N 1
ATOM 680 C CA . THR A 1 85 ? 20.534 -1.786 -7.763 1.00 93.94 85 THR A CA 1
ATOM 681 C C . THR A 1 85 ? 20.499 -0.760 -8.892 1.00 93.94 85 THR A C 1
ATOM 683 O O . THR A 1 85 ? 21.474 -0.022 -9.067 1.00 93.94 85 THR A O 1
ATOM 686 N N . GLY A 1 86 ? 19.359 -0.630 -9.578 1.00 94.19 86 GLY A N 1
ATOM 687 C CA . GLY A 1 86 ? 19.204 0.280 -10.710 1.00 94.19 86 GLY A CA 1
ATOM 688 C C . GLY A 1 86 ? 19.415 1.743 -10.324 1.00 94.19 86 GLY A C 1
ATOM 689 O O . GLY A 1 86 ? 20.127 2.476 -11.011 1.00 94.19 86 GLY A O 1
ATOM 690 N N . LEU A 1 87 ? 18.882 2.172 -9.174 1.00 95.19 87 LEU A N 1
ATOM 691 C CA . LEU A 1 87 ? 18.914 3.574 -8.741 1.00 95.19 87 LEU A CA 1
ATOM 692 C C . LEU A 1 87 ? 20.302 4.082 -8.330 1.00 95.19 87 LEU A C 1
ATOM 694 O O . LEU A 1 87 ? 20.518 5.294 -8.359 1.00 95.19 87 LEU A O 1
ATOM 698 N N . LYS A 1 88 ? 21.268 3.210 -7.991 1.00 91.31 88 LYS A N 1
ATOM 699 C CA . LYS A 1 88 ? 22.638 3.619 -7.593 1.00 91.31 88 LYS A CA 1
ATOM 700 C C . LYS A 1 88 ? 23.353 4.462 -8.646 1.00 91.31 88 LYS A C 1
ATOM 702 O O . LYS A 1 88 ? 24.281 5.196 -8.321 1.00 91.31 88 LYS A O 1
ATOM 707 N N . GLY A 1 89 ? 22.953 4.324 -9.904 1.00 84.56 89 GLY A N 1
ATOM 708 C CA . GLY A 1 89 ? 23.619 4.951 -11.031 1.00 84.56 89 GLY A CA 1
ATOM 709 C C . GLY A 1 89 ? 22.756 5.890 -11.863 1.00 84.56 89 GLY A C 1
ATOM 710 O O . GLY A 1 89 ? 23.225 6.332 -12.912 1.00 84.56 89 GLY A O 1
ATOM 711 N N . 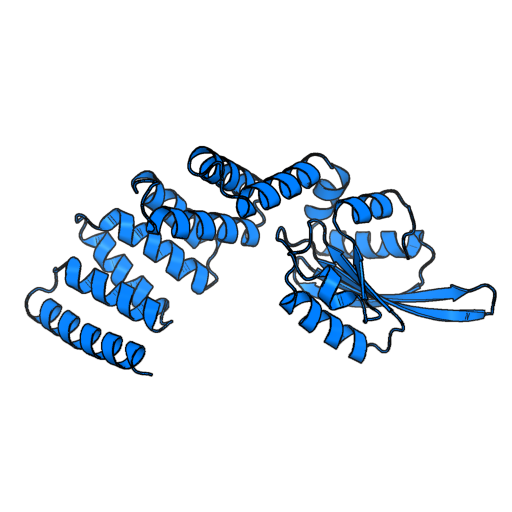ILE A 1 90 ? 21.524 6.156 -11.427 1.00 90.69 90 ILE A N 1
ATOM 712 C CA . ILE A 1 90 ? 20.604 7.097 -12.066 1.00 90.69 90 ILE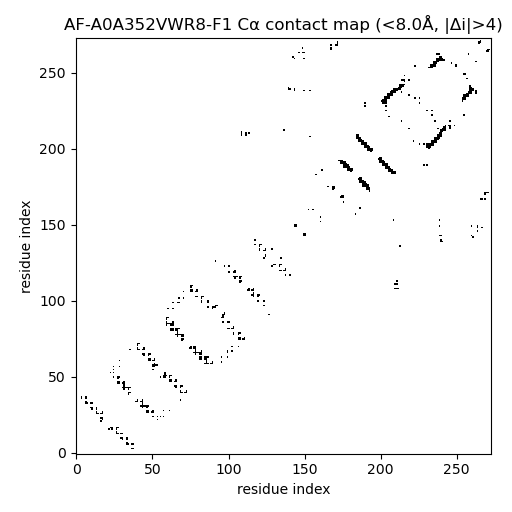 A CA 1
ATOM 713 C C . ILE A 1 90 ? 20.793 8.462 -11.415 1.00 90.69 90 ILE A C 1
ATOM 715 O O . ILE A 1 90 ? 20.858 8.574 -10.193 1.00 90.69 90 ILE A O 1
ATOM 719 N N . SER A 1 91 ? 20.875 9.514 -12.232 1.00 89.88 91 SER A N 1
ATOM 720 C CA . SER A 1 91 ? 20.930 10.876 -11.706 1.00 89.88 91 SER A CA 1
ATOM 721 C C . SER A 1 91 ? 19.664 11.185 -10.912 1.00 89.88 91 SER A C 1
ATOM 723 O O . SER A 1 91 ? 18.553 11.043 -11.417 1.00 89.88 91 SER A O 1
ATOM 725 N N . GLU A 1 92 ? 19.846 11.684 -9.695 1.00 88.69 92 GLU A N 1
ATOM 726 C CA . GLU A 1 92 ? 18.764 11.963 -8.744 1.00 88.69 92 GLU A CA 1
ATOM 727 C C . GLU A 1 92 ? 17.826 13.091 -9.210 1.00 88.69 92 GLU A C 1
ATOM 729 O O . GLU A 1 92 ? 16.735 13.265 -8.685 1.00 88.69 92 GLU A O 1
ATOM 734 N N . LYS A 1 93 ? 18.219 13.838 -10.252 1.00 86.56 93 LYS A N 1
ATOM 735 C CA . LYS A 1 93 ? 17.386 14.863 -10.898 1.00 86.56 93 LYS A CA 1
ATOM 736 C C . LYS A 1 93 ? 16.416 14.291 -11.935 1.00 86.56 93 LYS A C 1
ATOM 738 O O . LYS A 1 93 ? 15.552 15.021 -12.416 1.00 86.56 93 LYS A O 1
ATOM 743 N N . LEU A 1 94 ? 16.589 13.032 -12.343 1.00 89.12 94 LEU A N 1
ATOM 744 C CA . LEU A 1 94 ? 15.764 12.424 -13.381 1.00 89.12 94 LEU A CA 1
ATOM 745 C C . LEU A 1 94 ? 14.411 11.979 -12.810 1.00 89.12 94 LEU A C 1
ATOM 747 O O . LEU A 1 94 ? 14.372 11.399 -11.725 1.00 89.12 94 LEU A O 1
ATOM 751 N N . PRO A 1 95 ? 13.305 12.145 -13.563 1.00 90.31 95 PRO A N 1
ATOM 752 C CA . PRO A 1 95 ? 11.991 11.651 -13.150 1.00 90.31 95 PRO A CA 1
ATOM 753 C C . PRO A 1 95 ? 11.983 10.159 -12.796 1.00 90.31 95 PRO A C 1
ATOM 755 O O . PRO A 1 95 ? 11.337 9.767 -11.829 1.00 90.31 95 PRO A O 1
ATOM 758 N N . LEU A 1 96 ? 12.763 9.350 -13.523 1.00 92.62 96 LEU A N 1
ATOM 759 C CA . LEU A 1 96 ? 12.899 7.914 -13.275 1.00 92.62 96 LEU A CA 1
ATOM 760 C C . LEU A 1 96 ? 13.458 7.605 -11.877 1.00 92.62 96 LEU A C 1
ATOM 762 O O . LEU A 1 96 ? 13.057 6.621 -11.262 1.00 92.62 96 LEU A O 1
ATOM 766 N N . TRP A 1 97 ? 14.352 8.450 -11.351 1.00 93.88 97 TRP A N 1
ATOM 767 C CA . TRP A 1 97 ? 14.863 8.280 -9.991 1.00 93.88 97 TRP A CA 1
ATOM 768 C C . TRP A 1 97 ? 13.764 8.507 -8.955 1.00 93.88 97 TRP A C 1
ATOM 770 O O . TRP A 1 97 ? 13.617 7.706 -8.038 1.00 93.88 97 TRP A O 1
ATOM 780 N N . ASN A 1 98 ? 12.956 9.557 -9.131 1.00 90.31 98 ASN A N 1
ATOM 781 C CA . ASN A 1 98 ? 11.842 9.863 -8.232 1.00 90.31 98 ASN A CA 1
ATOM 782 C C . ASN A 1 98 ? 10.793 8.749 -8.233 1.00 90.31 98 ASN A C 1
ATOM 784 O O . ASN A 1 98 ? 10.375 8.298 -7.167 1.00 90.31 98 ASN A O 1
ATOM 788 N N . GLU A 1 99 ? 10.401 8.277 -9.418 1.00 92.75 99 GLU A N 1
ATOM 789 C CA . GLU A 1 99 ? 9.459 7.165 -9.554 1.00 92.75 99 GLU A CA 1
ATOM 790 C C . GLU A 1 99 ? 10.015 5.881 -8.925 1.00 92.75 99 GLU A C 1
ATOM 792 O O . GLU A 1 99 ? 9.330 5.233 -8.131 1.00 92.75 99 GLU A O 1
ATOM 797 N N . GLY A 1 100 ? 11.278 5.547 -9.208 1.00 96.25 100 GLY A N 1
ATOM 798 C CA . GLY A 1 100 ? 11.927 4.370 -8.643 1.00 96.25 100 GLY A CA 1
ATOM 799 C C . GLY A 1 100 ? 12.079 4.439 -7.122 1.00 96.25 100 GLY A C 1
ATOM 800 O O . GLY A 1 100 ? 11.800 3.454 -6.449 1.00 96.25 100 GLY A O 1
ATOM 801 N N . MET A 1 101 ? 12.456 5.589 -6.556 1.00 95.94 101 MET A N 1
ATOM 802 C CA . MET A 1 101 ? 12.579 5.771 -5.103 1.00 95.94 101 MET A CA 1
ATOM 803 C C . MET A 1 101 ? 11.227 5.688 -4.391 1.00 95.94 101 MET A C 1
ATOM 805 O O . MET A 1 101 ? 11.130 5.052 -3.342 1.00 95.94 101 MET A O 1
ATOM 809 N N . ALA A 1 102 ? 10.175 6.280 -4.965 1.00 93.12 102 ALA A N 1
ATOM 810 C CA . ALA A 1 102 ? 8.820 6.149 -4.434 1.00 93.12 102 ALA A CA 1
ATOM 811 C C . ALA A 1 102 ? 8.372 4.680 -4.431 1.00 93.12 102 ALA A C 1
ATOM 813 O O . ALA A 1 102 ? 7.872 4.177 -3.428 1.00 93.12 102 ALA A O 1
ATOM 814 N N . LYS A 1 103 ? 8.626 3.955 -5.527 1.00 96.62 103 LYS A N 1
ATOM 815 C CA . LYS A 1 103 ? 8.274 2.534 -5.632 1.00 96.62 103 LYS A CA 1
ATOM 816 C C . LYS A 1 103 ? 9.145 1.630 -4.774 1.00 96.62 103 LYS A C 1
ATOM 818 O O . LYS A 1 103 ? 8.669 0.593 -4.319 1.00 96.62 103 LYS A O 1
ATOM 823 N N . LEU A 1 104 ? 10.380 2.031 -4.494 1.00 97.62 104 LEU A N 1
ATOM 824 C CA . LEU A 1 104 ? 11.251 1.338 -3.556 1.00 97.62 104 LEU A CA 1
ATOM 825 C C . LEU A 1 104 ? 10.712 1.475 -2.126 1.00 97.62 104 LEU A C 1
ATOM 827 O O . LEU A 1 104 ? 10.625 0.474 -1.418 1.00 97.62 104 LEU A O 1
ATOM 831 N N . ALA A 1 105 ? 10.277 2.678 -1.727 1.00 95.38 105 ALA A N 1
ATOM 832 C CA . ALA A 1 105 ? 9.604 2.882 -0.444 1.00 95.38 105 ALA A CA 1
ATOM 833 C C . ALA A 1 105 ? 8.338 2.020 -0.340 1.00 95.38 105 ALA A C 1
ATOM 835 O O . ALA A 1 105 ? 8.199 1.271 0.624 1.00 95.38 105 ALA A O 1
ATOM 836 N N . ASP A 1 106 ? 7.464 2.056 -1.353 1.00 93.75 106 ASP A N 1
ATOM 837 C CA . ASP A 1 106 ? 6.253 1.228 -1.381 1.00 93.75 106 ASP A CA 1
ATOM 838 C C . ASP A 1 106 ? 6.587 -0.270 -1.272 1.00 93.75 106 ASP A C 1
ATOM 840 O O . ASP A 1 106 ? 5.932 -1.002 -0.534 1.00 93.75 106 ASP A O 1
ATOM 844 N N . SER A 1 107 ? 7.629 -0.736 -1.968 1.00 96.31 107 SER A N 1
ATOM 845 C CA . SER A 1 107 ? 8.069 -2.136 -1.908 1.00 96.31 107 SER A CA 1
ATOM 846 C C . SER A 1 107 ? 8.450 -2.538 -0.482 1.00 96.31 107 SER A C 1
ATOM 848 O O . SER A 1 107 ? 8.003 -3.576 0.002 1.00 96.31 107 SER A O 1
ATOM 850 N N . TYR A 1 108 ? 9.201 -1.696 0.233 1.00 95.88 108 TYR A N 1
ATOM 851 C CA . TYR A 1 108 ? 9.566 -1.969 1.624 1.00 95.88 108 TYR A CA 1
ATOM 852 C C . TYR A 1 108 ? 8.405 -1.836 2.612 1.00 95.88 108 TYR A C 1
ATOM 854 O O . TYR A 1 108 ? 8.381 -2.571 3.598 1.00 95.88 108 TYR A O 1
ATOM 862 N N . ILE A 1 109 ? 7.416 -0.979 2.336 1.00 92.25 109 ILE A N 1
ATOM 863 C CA . ILE A 1 109 ? 6.150 -0.934 3.088 1.00 92.25 109 ILE A CA 1
ATOM 864 C C . ILE A 1 109 ? 5.463 -2.302 3.022 1.00 92.25 109 ILE A C 1
ATOM 866 O O . ILE A 1 109 ? 5.092 -2.846 4.063 1.00 92.25 109 ILE A O 1
ATOM 870 N N . PHE A 1 110 ? 5.348 -2.890 1.826 1.00 90.94 110 PHE A N 1
ATOM 871 C CA . PHE A 1 110 ? 4.759 -4.222 1.656 1.00 90.94 110 PHE A CA 1
ATOM 872 C C . PHE A 1 110 ? 5.630 -5.348 2.225 1.00 90.94 110 PHE A C 1
ATOM 874 O O . PHE A 1 110 ? 5.094 -6.321 2.744 1.00 90.94 110 PHE A O 1
ATOM 881 N N . CYS A 1 111 ? 6.958 -5.208 2.200 1.00 91.19 111 CYS A N 1
ATOM 882 C CA . CYS A 1 111 ? 7.874 -6.130 2.882 1.00 91.19 111 CYS A CA 1
ATOM 883 C C . CYS A 1 111 ? 7.936 -5.917 4.404 1.00 91.19 111 CYS A C 1
ATOM 885 O O . CYS A 1 111 ? 8.673 -6.625 5.087 1.00 91.19 111 CYS A O 1
ATOM 887 N N . ARG A 1 112 ? 7.188 -4.942 4.942 1.00 88.94 112 ARG A N 1
ATOM 888 C CA . ARG A 1 112 ? 7.159 -4.556 6.359 1.00 88.94 112 ARG A CA 1
ATOM 889 C C . ARG A 1 112 ? 8.491 -4.042 6.924 1.00 88.94 112 ARG A C 1
ATOM 891 O O . ARG A 1 112 ? 8.591 -3.859 8.140 1.00 88.94 112 ARG A O 1
ATOM 898 N N . ASP A 1 113 ? 9.464 -3.721 6.072 1.00 91.69 113 ASP A N 1
ATOM 899 C CA . ASP A 1 113 ? 10.758 -3.146 6.458 1.00 91.69 113 ASP A CA 1
ATOM 900 C C . ASP A 1 113 ? 10.677 -1.616 6.525 1.00 91.69 113 ASP A C 1
ATOM 902 O O . ASP A 1 113 ? 11.153 -0.864 5.674 1.00 91.69 113 ASP A O 1
ATOM 906 N N . ILE A 1 114 ? 10.046 -1.138 7.590 1.00 91.12 114 ILE A N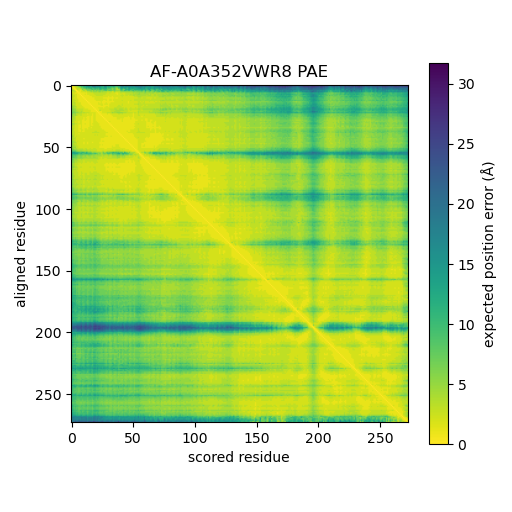 1
ATOM 907 C CA . ILE A 1 114 ? 9.888 0.294 7.863 1.00 91.12 114 ILE A CA 1
ATOM 908 C C . ILE A 1 114 ? 11.218 1.015 8.130 1.00 91.12 114 ILE A C 1
ATOM 910 O O . ILE A 1 114 ? 11.280 2.242 8.018 1.00 91.12 114 ILE A O 1
ATOM 914 N N . GLY A 1 115 ? 12.280 0.280 8.483 1.00 92.12 115 GLY A N 1
ATOM 915 C CA . GLY A 1 115 ? 13.617 0.843 8.665 1.00 92.12 115 GLY A CA 1
ATOM 916 C C . GLY A 1 115 ? 14.155 1.359 7.336 1.00 92.12 115 GLY A C 1
ATOM 917 O O . GLY A 1 115 ? 14.534 2.527 7.227 1.00 92.12 115 GLY A O 1
ATOM 918 N N . LYS A 1 116 ? 14.059 0.524 6.298 1.00 95.12 116 LYS A N 1
ATOM 919 C CA . LYS A 1 116 ? 14.407 0.899 4.926 1.00 95.12 116 LYS A CA 1
ATOM 920 C C . LYS A 1 116 ? 13.554 2.034 4.376 1.00 95.12 116 LYS A C 1
ATOM 922 O O . LYS A 1 116 ? 14.093 2.950 3.757 1.00 95.12 116 LYS A O 1
ATOM 927 N N . VAL A 1 117 ? 12.248 2.041 4.655 1.00 94.69 117 VAL A N 1
ATOM 928 C CA . VAL A 1 117 ? 11.355 3.140 4.235 1.00 94.69 117 VAL A CA 1
ATOM 929 C C . VAL A 1 117 ? 11.859 4.492 4.752 1.00 94.69 117 VAL A C 1
ATOM 931 O O . VAL A 1 117 ? 11.915 5.464 3.996 1.00 94.69 117 VAL A O 1
ATOM 934 N N . ARG A 1 118 ? 12.292 4.560 6.017 1.00 92.31 118 ARG A N 1
ATOM 935 C CA . ARG A 1 118 ? 12.876 5.785 6.579 1.00 92.31 118 ARG A CA 1
ATOM 936 C C . ARG A 1 118 ? 14.154 6.204 5.853 1.00 92.31 118 ARG A C 1
ATOM 938 O O . ARG A 1 118 ? 14.277 7.383 5.527 1.00 92.31 118 ARG A O 1
ATOM 945 N N . GLU A 1 119 ? 15.093 5.283 5.622 1.00 94.06 119 GLU A N 1
ATOM 946 C CA . GLU A 1 119 ? 16.346 5.584 4.904 1.00 94.06 119 GLU A CA 1
ATOM 947 C C . GLU A 1 119 ? 16.049 6.222 3.537 1.00 94.06 119 GLU A C 1
ATOM 949 O O . GLU A 1 119 ? 16.665 7.214 3.140 1.00 94.06 119 GLU A O 1
ATOM 954 N N . ILE A 1 120 ? 15.041 5.693 2.840 1.00 95.06 120 ILE A N 1
ATOM 955 C CA . ILE A 1 120 ? 14.607 6.175 1.528 1.00 95.06 120 ILE A CA 1
ATOM 956 C C . ILE A 1 120 ? 14.010 7.576 1.621 1.00 95.06 120 ILE A C 1
ATOM 958 O O . ILE A 1 120 ? 14.414 8.453 0.858 1.00 95.06 120 ILE A O 1
ATOM 962 N N . TYR A 1 121 ? 13.092 7.828 2.557 1.00 94.12 121 TYR A N 1
ATOM 963 C CA . TYR A 1 121 ? 12.515 9.164 2.734 1.00 94.12 121 TYR A CA 1
ATOM 964 C C . TYR A 1 121 ? 13.571 10.207 3.088 1.00 94.12 121 TYR A C 1
ATOM 966 O O . TYR A 1 121 ? 13.560 11.299 2.522 1.00 94.12 121 TYR A O 1
ATOM 974 N N . GLN A 1 122 ? 14.528 9.864 3.951 1.00 93.06 122 GLN A N 1
ATOM 975 C CA . GLN A 1 122 ? 15.653 10.742 4.273 1.00 93.06 122 GLN A CA 1
ATOM 976 C C . GLN A 1 122 ? 16.492 11.058 3.031 1.00 93.06 122 GLN A C 1
ATOM 978 O O . GLN A 1 122 ? 16.839 12.218 2.804 1.00 93.06 122 GLN A O 1
ATOM 983 N N . LYS A 1 123 ? 16.754 10.060 2.178 1.00 92.75 123 LYS A N 1
ATOM 984 C CA . LYS A 1 123 ? 17.460 10.264 0.909 1.00 92.75 123 LYS A CA 1
ATOM 985 C C . LYS A 1 123 ? 16.675 11.158 -0.058 1.00 92.75 123 LYS A C 1
ATOM 987 O O . LYS A 1 123 ? 17.259 12.053 -0.663 1.00 92.75 123 LYS A O 1
ATOM 992 N N . ILE A 1 124 ? 15.358 10.973 -0.181 1.00 92.31 124 ILE A N 1
ATOM 993 C CA . ILE A 1 124 ? 14.510 11.845 -1.011 1.00 92.31 124 ILE A CA 1
ATOM 994 C C . ILE A 1 124 ? 14.546 13.286 -0.488 1.00 92.31 124 ILE A C 1
ATOM 996 O O . ILE A 1 124 ? 14.706 14.214 -1.277 1.00 92.31 124 ILE A O 1
ATOM 1000 N N . LEU A 1 125 ? 14.442 13.489 0.827 1.00 92.50 125 LEU A N 1
ATOM 1001 C CA . LEU A 1 125 ? 14.447 14.820 1.441 1.00 92.50 125 LEU A CA 1
ATOM 1002 C C . LEU A 1 125 ? 15.805 15.520 1.358 1.00 92.50 125 LEU A C 1
ATOM 1004 O O . LEU A 1 125 ? 15.835 16.745 1.273 1.00 92.50 125 LEU A O 1
ATOM 1008 N N . ALA A 1 126 ? 16.913 14.779 1.338 1.00 91.25 126 ALA A N 1
ATOM 1009 C CA . ALA A 1 126 ? 18.234 15.355 1.097 1.00 91.25 126 ALA A CA 1
ATOM 1010 C C . ALA A 1 126 ? 18.326 16.016 -0.294 1.00 91.25 126 ALA A C 1
ATOM 1012 O O . ALA A 1 126 ? 18.934 17.076 -0.435 1.00 91.25 126 ALA A O 1
ATOM 1013 N N . ASN A 1 127 ? 17.665 15.430 -1.298 1.00 86.75 127 ASN A N 1
ATOM 1014 C CA . ASN A 1 127 ? 17.686 15.901 -2.689 1.00 86.75 127 ASN A CA 1
ATOM 1015 C C . ASN A 1 127 ? 16.556 16.873 -3.027 1.00 86.75 127 ASN A C 1
ATOM 1017 O O . ASN A 1 127 ? 16.726 17.798 -3.824 1.00 86.75 127 ASN A O 1
ATOM 1021 N N . HIS A 1 128 ? 15.404 16.688 -2.390 1.00 87.38 128 HIS A N 1
ATOM 1022 C CA . HIS A 1 128 ? 14.216 17.511 -2.554 1.00 87.38 128 HIS A CA 1
ATOM 1023 C C . HIS A 1 128 ? 13.702 17.985 -1.190 1.00 87.38 128 HIS A C 1
ATOM 1025 O O . HIS A 1 128 ? 12.628 17.560 -0.755 1.00 87.38 128 HIS A O 1
ATOM 1031 N N . PRO A 1 129 ? 14.417 18.907 -0.511 1.00 87.75 129 PRO A N 1
ATOM 1032 C CA . PRO A 1 129 ? 14.042 19.340 0.833 1.00 87.75 129 PRO A CA 1
ATOM 1033 C C . PRO A 1 129 ? 12.644 19.952 0.904 1.00 87.75 129 PRO A C 1
ATOM 1035 O O . PRO A 1 129 ? 12.011 19.901 1.954 1.00 87.75 129 PRO A O 1
ATOM 1038 N N . SER A 1 130 ? 12.148 20.529 -0.193 1.00 89.56 130 SER A N 1
ATOM 1039 C CA . SER A 1 130 ? 10.815 21.128 -0.298 1.00 89.56 130 SER A CA 1
ATOM 1040 C C . SER A 1 130 ? 9.682 20.122 -0.531 1.00 89.56 130 SER A C 1
ATOM 1042 O O . SER A 1 130 ? 8.532 20.547 -0.623 1.00 89.56 130 SER A O 1
ATOM 1044 N N . ASN A 1 131 ? 9.962 18.815 -0.621 1.00 88.94 131 ASN A N 1
ATOM 1045 C CA . ASN A 1 131 ? 8.929 17.793 -0.784 1.00 88.94 131 ASN A CA 1
ATOM 1046 C C . ASN A 1 131 ? 8.119 17.640 0.518 1.00 88.94 131 ASN A C 1
ATOM 1048 O O . ASN A 1 131 ? 8.499 16.902 1.430 1.00 88.94 131 ASN A O 1
ATOM 1052 N N . SER A 1 132 ? 7.012 18.381 0.613 1.00 89.50 132 SER A N 1
ATOM 1053 C CA . SER A 1 132 ? 6.147 18.423 1.796 1.00 89.50 132 SER A CA 1
ATOM 1054 C C . SER A 1 132 ? 5.484 17.081 2.089 1.00 89.50 132 SER A C 1
ATOM 1056 O O . SER A 1 132 ? 5.351 16.726 3.257 1.00 89.50 132 SER A O 1
ATOM 1058 N N . GLU A 1 133 ? 5.123 16.323 1.053 1.00 88.19 133 GLU A N 1
ATOM 1059 C CA . GLU A 1 133 ? 4.491 15.010 1.193 1.00 88.19 133 GLU A CA 1
ATOM 1060 C C . GLU A 1 133 ? 5.434 14.019 1.887 1.00 88.19 133 GLU A C 1
ATOM 1062 O O . GLU A 1 133 ? 5.087 13.426 2.909 1.00 88.19 133 GLU A O 1
ATOM 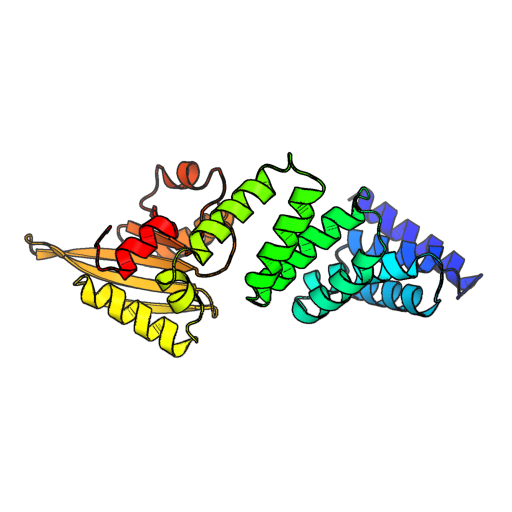1067 N N . ILE A 1 134 ? 6.666 13.885 1.384 1.00 91.25 134 ILE A N 1
ATOM 1068 C CA . ILE A 1 134 ? 7.656 12.986 1.988 1.00 91.25 134 ILE A CA 1
ATOM 1069 C C . ILE A 1 134 ? 8.070 13.483 3.373 1.00 91.25 134 ILE A C 1
ATOM 1071 O O . ILE A 1 134 ? 8.255 12.673 4.277 1.00 91.25 134 ILE A O 1
ATOM 1075 N N . ARG A 1 135 ? 8.155 14.802 3.585 1.00 92.19 135 ARG A N 1
ATOM 1076 C CA . ARG A 1 135 ? 8.451 15.371 4.908 1.00 92.19 135 ARG A CA 1
ATOM 1077 C C . ARG A 1 135 ? 7.379 15.000 5.932 1.00 92.19 135 ARG A C 1
ATOM 1079 O O . ARG A 1 135 ? 7.707 14.650 7.064 1.00 92.19 135 ARG A O 1
ATOM 1086 N N . HIS A 1 136 ? 6.110 15.060 5.539 1.00 89.94 136 HIS A N 1
ATOM 1087 C CA . HIS A 1 136 ? 5.000 14.662 6.396 1.00 89.94 136 HIS A CA 1
ATOM 1088 C C . HIS A 1 136 ? 5.054 13.159 6.722 1.00 89.94 136 HIS A C 1
ATOM 1090 O O . HIS A 1 136 ? 5.031 12.788 7.896 1.00 89.94 136 HIS A O 1
ATOM 1096 N N . LYS A 1 137 ? 5.249 12.302 5.708 1.00 91.25 137 LYS A N 1
ATOM 1097 C CA . LYS A 1 137 ? 5.413 10.847 5.886 1.00 91.25 137 LYS A CA 1
ATOM 1098 C C . LYS A 1 137 ? 6.608 10.489 6.784 1.00 91.25 137 LYS A C 1
ATOM 1100 O O . LYS A 1 137 ? 6.500 9.601 7.629 1.00 91.25 137 LYS A O 1
ATOM 1105 N N . GLU A 1 138 ? 7.733 11.191 6.646 1.00 91.19 138 GLU A N 1
ATOM 1106 C CA . GLU A 1 138 ? 8.911 11.020 7.506 1.00 91.19 138 GLU A CA 1
ATOM 1107 C C . GLU A 1 138 ? 8.619 11.419 8.957 1.00 91.19 138 GLU A C 1
ATOM 1109 O O . GLU A 1 138 ? 8.963 10.667 9.867 1.00 91.19 138 GLU A O 1
ATOM 1114 N N . THR A 1 139 ? 7.903 12.527 9.177 1.00 91.56 139 THR A N 1
ATOM 1115 C CA . THR A 1 139 ? 7.513 12.978 10.524 1.00 91.56 139 THR A CA 1
ATOM 1116 C C . THR A 1 139 ? 6.670 11.919 11.236 1.00 91.56 139 THR A C 1
ATOM 1118 O O . THR A 1 139 ? 6.912 11.607 12.403 1.00 91.56 139 THR A O 1
ATOM 1121 N N . ILE A 1 140 ? 5.709 11.320 10.527 1.00 91.19 140 ILE A N 1
ATOM 1122 C CA . ILE A 1 140 ? 4.856 10.253 11.066 1.00 91.19 140 ILE A CA 1
ATOM 1123 C C . ILE A 1 140 ? 5.685 9.017 11.415 1.00 91.19 140 ILE A C 1
ATOM 1125 O O . ILE A 1 140 ? 5.551 8.488 12.519 1.00 91.19 140 ILE A O 1
ATOM 1129 N N . LEU A 1 141 ? 6.586 8.584 10.525 1.00 91.69 141 LEU A N 1
ATOM 1130 C CA . LEU A 1 141 ? 7.511 7.489 10.832 1.00 91.69 141 LEU A CA 1
ATOM 1131 C C . LEU A 1 141 ? 8.380 7.823 12.047 1.00 91.69 141 LEU A C 1
ATOM 1133 O O . LEU A 1 141 ? 8.598 6.977 12.909 1.00 91.69 141 LEU A O 1
ATOM 1137 N N . THR A 1 142 ? 8.845 9.061 12.172 1.00 90.88 142 THR A N 1
ATOM 1138 C CA . THR A 1 142 ? 9.604 9.528 13.335 1.00 90.88 142 THR A CA 1
ATOM 1139 C C . THR A 1 142 ? 8.833 9.463 14.633 1.00 90.88 142 THR A C 1
ATOM 1141 O O . THR A 1 142 ? 9.352 8.911 15.605 1.00 90.88 142 THR A O 1
ATOM 1144 N N . ASN A 1 143 ? 7.566 9.847 14.632 1.00 89.38 143 ASN A N 1
ATOM 1145 C CA . ASN A 1 143 ? 6.704 9.639 15.788 1.00 89.38 143 ASN A CA 1
ATOM 1146 C C . ASN A 1 143 ? 6.500 8.150 16.103 1.00 89.38 143 ASN A C 1
ATOM 1148 O O . ASN A 1 143 ? 6.594 7.762 17.267 1.00 89.38 143 ASN A O 1
ATOM 1152 N N . PHE A 1 144 ? 6.291 7.314 15.082 1.00 92.69 144 PHE A N 1
ATOM 1153 C CA . PHE A 1 144 ? 6.139 5.867 15.241 1.00 92.69 144 PHE A 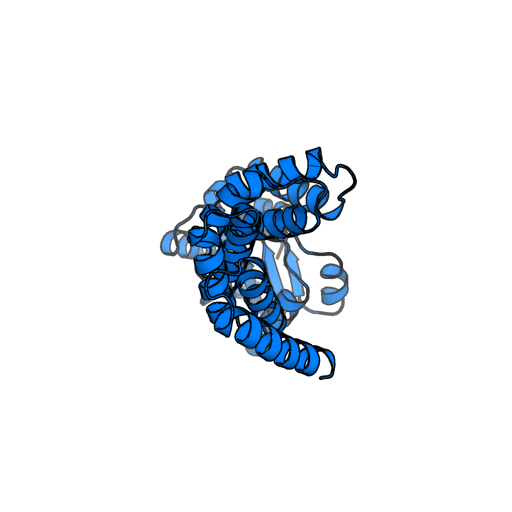CA 1
ATOM 1154 C C . PHE A 1 144 ? 7.379 5.230 15.889 1.00 92.69 144 PHE A C 1
ATOM 1156 O O . PHE A 1 144 ? 7.276 4.539 16.898 1.00 92.69 144 PHE A O 1
ATOM 1163 N N . PHE A 1 145 ? 8.574 5.504 15.363 1.00 91.75 145 PHE A N 1
ATOM 1164 C CA . PHE A 1 145 ? 9.819 4.919 15.871 1.00 91.75 145 PHE A CA 1
ATOM 1165 C C . PHE A 1 145 ? 10.262 5.471 17.234 1.00 91.75 145 PHE A C 1
ATOM 1167 O O . PHE A 1 145 ? 11.063 4.838 17.918 1.00 91.75 145 PHE A O 1
ATOM 1174 N N . ASN A 1 146 ? 9.753 6.632 17.644 1.00 92.12 146 ASN A N 1
ATOM 1175 C CA . ASN A 1 146 ? 9.963 7.155 18.994 1.00 92.12 146 ASN A CA 1
ATOM 1176 C C . ASN A 1 146 ? 9.036 6.493 20.029 1.00 92.12 146 ASN A C 1
ATOM 1178 O O . ASN A 1 146 ? 9.138 6.780 21.222 1.00 92.12 146 ASN A O 1
ATOM 1182 N N . ASN A 1 147 ? 8.134 5.612 19.590 1.00 91.38 147 ASN A N 1
ATOM 1183 C CA . ASN A 1 147 ? 7.127 4.978 20.420 1.00 91.38 147 ASN A CA 1
ATOM 1184 C C . ASN A 1 147 ? 7.331 3.460 20.468 1.00 91.38 147 ASN A C 1
ATOM 1186 O O . ASN A 1 147 ? 6.911 2.724 19.573 1.00 91.38 147 ASN A O 1
ATOM 1190 N N . LYS A 1 148 ? 7.978 2.980 21.534 1.00 91.75 148 LYS A N 1
ATOM 1191 C CA . LYS A 1 148 ? 8.303 1.558 21.685 1.00 91.75 148 LYS A CA 1
ATOM 1192 C C . LYS A 1 148 ? 7.052 0.678 21.673 1.00 91.75 148 LYS A C 1
ATOM 1194 O O . LYS A 1 148 ? 7.072 -0.388 21.074 1.00 91.75 148 LYS A O 1
ATOM 1199 N N . GLU A 1 149 ? 5.962 1.123 22.286 1.00 93.25 149 GLU A N 1
ATOM 1200 C CA . GLU A 1 149 ? 4.715 0.368 22.362 1.00 93.25 149 GLU A CA 1
ATOM 1201 C C . GLU A 1 149 ? 4.074 0.166 20.979 1.00 93.25 149 GLU A C 1
ATOM 1203 O O . GLU A 1 149 ? 3.589 -0.928 20.690 1.00 93.25 149 GLU A O 1
ATOM 1208 N N . LEU A 1 150 ? 4.119 1.178 20.101 1.00 94.12 150 LEU A N 1
ATOM 1209 C CA . LEU A 1 150 ? 3.668 1.035 18.710 1.00 94.12 150 LEU A CA 1
ATOM 1210 C C . LEU A 1 150 ? 4.561 0.072 17.918 1.00 94.12 150 LEU A C 1
ATOM 1212 O O . LEU A 1 150 ? 4.040 -0.743 17.159 1.00 94.12 150 LEU A O 1
ATOM 1216 N N . ILE A 1 151 ? 5.882 0.124 18.119 1.00 93.31 151 ILE A N 1
ATOM 1217 C CA . ILE A 1 151 ? 6.839 -0.790 17.473 1.00 93.31 151 ILE A CA 1
ATOM 1218 C C . ILE A 1 151 ? 6.601 -2.233 17.924 1.00 93.31 151 ILE A C 1
ATOM 1220 O O . ILE A 1 151 ? 6.482 -3.131 17.089 1.00 93.31 151 ILE A O 1
ATOM 1224 N N . ASP A 1 152 ? 6.511 -2.458 19.235 1.00 93.94 152 ASP A N 1
ATOM 1225 C CA . ASP A 1 152 ? 6.286 -3.779 19.819 1.00 93.94 152 ASP A CA 1
ATOM 1226 C C . ASP A 1 152 ? 4.959 -4.364 19.311 1.00 93.94 152 ASP A C 1
ATOM 1228 O O . ASP A 1 152 ? 4.906 -5.532 18.928 1.00 93.94 152 ASP A O 1
ATOM 1232 N N . PHE A 1 153 ? 3.905 -3.541 19.228 1.00 95.12 153 PHE A N 1
ATOM 1233 C CA . PHE A 1 153 ? 2.603 -3.939 18.693 1.00 95.12 153 PHE A CA 1
ATOM 1234 C C . PHE A 1 153 ? 2.634 -4.217 17.179 1.00 95.12 153 PHE A C 1
ATOM 1236 O O . PHE A 1 153 ? 2.071 -5.212 16.711 1.00 95.12 153 PHE A O 1
ATOM 1243 N N . TYR A 1 154 ? 3.313 -3.373 16.397 1.00 94.12 154 TYR A N 1
ATOM 1244 C CA . TYR A 1 154 ? 3.504 -3.583 14.962 1.00 94.12 154 TYR A CA 1
ATOM 1245 C C . TYR A 1 154 ? 4.205 -4.919 14.694 1.00 94.12 154 TYR A C 1
ATOM 1247 O O . TYR A 1 154 ? 3.745 -5.691 13.856 1.00 94.12 154 TYR A O 1
ATOM 1255 N N . ASN A 1 155 ? 5.249 -5.246 15.455 1.00 93.00 155 ASN A N 1
ATOM 1256 C CA . ASN A 1 155 ? 6.071 -6.443 15.258 1.00 93.00 155 ASN A CA 1
ATOM 1257 C C . ASN A 1 155 ? 5.416 -7.763 15.695 1.00 93.00 155 ASN A C 1
ATOM 1259 O O . ASN A 1 155 ? 6.019 -8.824 15.531 1.00 93.00 155 ASN A O 1
ATOM 1263 N N . LEU A 1 156 ? 4.195 -7.740 16.235 1.00 94.31 156 LEU A N 1
ATOM 1264 C CA . LEU A 1 156 ? 3.489 -8.969 16.595 1.00 94.31 156 LEU A CA 1
ATOM 1265 C C . LEU A 1 156 ? 3.225 -9.842 15.356 1.00 94.31 156 LEU A C 1
ATOM 1267 O O . LEU A 1 156 ? 2.746 -9.361 14.326 1.00 94.31 156 LEU A O 1
ATOM 1271 N N . ASP A 1 157 ? 3.478 -11.144 15.473 1.00 91.56 157 ASP A N 1
ATOM 1272 C CA . ASP A 1 157 ? 3.006 -12.134 14.498 1.00 91.56 157 ASP A CA 1
ATOM 1273 C C . ASP A 1 157 ? 1.466 -12.218 14.495 1.00 91.56 157 ASP A C 1
ATOM 1275 O O . ASP A 1 157 ? 0.810 -11.658 15.374 1.00 91.56 157 ASP A O 1
ATOM 1279 N N . GLY A 1 158 ? 0.872 -12.862 13.484 1.00 88.19 158 GLY A N 1
ATOM 1280 C CA . GLY A 1 158 ? -0.586 -12.870 13.285 1.00 88.19 158 GLY A CA 1
ATOM 1281 C C . GLY A 1 158 ? -1.377 -13.330 14.517 1.00 88.19 158 GLY A C 1
ATOM 1282 O O . GLY A 1 158 ? -2.308 -12.643 14.945 1.00 88.19 158 GLY A O 1
ATOM 1283 N N . ASP A 1 159 ? -0.953 -14.428 15.144 1.00 91.12 159 ASP A N 1
ATOM 1284 C CA . ASP A 1 159 ? -1.638 -14.993 16.310 1.00 91.12 159 ASP A CA 1
ATOM 1285 C C . ASP A 1 159 ? -1.511 -14.084 17.538 1.00 91.12 159 ASP A C 1
ATOM 1287 O O . ASP A 1 159 ? -2.503 -13.796 18.219 1.00 91.12 159 ASP A O 1
ATOM 1291 N N . LYS A 1 160 ? -0.302 -13.585 17.832 1.00 94.75 160 LYS A N 1
ATOM 1292 C CA . LYS A 1 160 ? -0.097 -12.669 18.962 1.00 94.75 160 LYS A CA 1
ATOM 1293 C C . LYS A 1 160 ? -0.775 -11.330 18.729 1.00 94.75 160 LYS A C 1
ATOM 1295 O O . LYS A 1 160 ? -1.283 -10.749 19.687 1.00 94.75 160 LYS A O 1
ATOM 1300 N N . PHE A 1 161 ? -0.805 -10.842 17.494 1.00 95.06 161 PHE A N 1
ATOM 1301 C CA . PHE A 1 161 ? -1.511 -9.624 17.113 1.00 95.06 161 PHE A CA 1
ATOM 1302 C C . PHE A 1 161 ? -2.997 -9.752 17.444 1.00 95.06 161 PHE A C 1
ATOM 1304 O O . PHE A 1 161 ? -3.518 -8.958 18.227 1.00 95.06 161 PHE A O 1
ATOM 1311 N N . GLN A 1 162 ? -3.648 -10.815 16.972 1.00 94.56 162 GLN A N 1
ATOM 1312 C CA . GLN A 1 162 ? -5.057 -11.090 17.249 1.00 94.56 162 GLN A CA 1
ATOM 1313 C C . GLN A 1 162 ? -5.347 -11.205 18.755 1.00 94.56 162 GLN A C 1
ATOM 1315 O O . GLN A 1 162 ? -6.282 -10.586 19.269 1.00 94.56 162 GLN A O 1
ATOM 1320 N N . GLN A 1 163 ? -4.532 -11.967 19.490 1.00 95.00 163 GLN A N 1
ATOM 1321 C CA . GLN A 1 163 ? -4.691 -12.122 20.939 1.00 95.00 163 GLN A CA 1
ATOM 1322 C C . GLN A 1 163 ? -4.497 -10.802 21.692 1.00 95.00 163 GLN A C 1
ATOM 1324 O O . GLN A 1 163 ? -5.183 -10.547 22.682 1.00 95.00 163 GLN A O 1
ATOM 1329 N N . THR A 1 164 ? -3.566 -9.963 21.240 1.00 96.19 164 THR A N 1
ATOM 1330 C CA . THR A 1 164 ? -3.274 -8.672 21.872 1.00 96.19 164 THR A CA 1
ATOM 1331 C C . THR A 1 164 ? -4.403 -7.683 21.625 1.00 96.19 164 THR A C 1
ATOM 1333 O O . THR A 1 164 ? -4.853 -7.049 22.574 1.00 96.19 164 THR A O 1
ATOM 1336 N N . VAL A 1 165 ? -4.926 -7.611 20.397 1.00 96.25 165 VAL A N 1
ATOM 1337 C CA . VAL A 1 165 ? -6.119 -6.814 20.069 1.00 96.25 165 VAL A CA 1
ATOM 1338 C C . VAL A 1 165 ? -7.293 -7.216 20.963 1.00 96.25 165 VAL A C 1
ATOM 1340 O O . VAL A 1 165 ? -7.898 -6.354 21.595 1.00 96.25 165 VAL A O 1
ATOM 1343 N N . LYS A 1 166 ? -7.560 -8.520 21.109 1.00 95.56 166 LYS A N 1
ATOM 1344 C CA . LYS A 1 166 ? -8.606 -9.019 22.011 1.00 95.56 166 LYS A CA 1
ATOM 1345 C C . LYS A 1 166 ? -8.413 -8.531 23.454 1.00 95.56 166 LYS A C 1
ATOM 1347 O O . LYS A 1 166 ? -9.327 -7.944 24.024 1.00 95.56 166 LYS A O 1
ATOM 1352 N N . LYS A 1 167 ? -7.207 -8.691 24.007 1.00 95.38 167 LYS A N 1
ATOM 1353 C CA . LYS A 1 167 ? -6.876 -8.238 25.369 1.00 95.38 167 LYS A CA 1
ATOM 1354 C C . LYS A 1 167 ? -7.020 -6.726 25.553 1.00 95.38 167 LYS A C 1
ATOM 1356 O O . LYS A 1 167 ? -7.391 -6.296 26.639 1.00 95.38 167 LYS A O 1
ATOM 1361 N N . ILE A 1 168 ? -6.708 -5.925 24.529 1.00 95.44 168 ILE A N 1
ATOM 1362 C CA . ILE A 1 168 ? -6.862 -4.465 24.584 1.00 95.44 168 ILE A CA 1
ATOM 1363 C C . ILE A 1 168 ? -8.330 -4.110 24.810 1.00 95.44 168 ILE A C 1
ATOM 1365 O O . ILE A 1 168 ? -8.626 -3.405 25.768 1.00 95.44 168 ILE A O 1
ATOM 1369 N N . PHE A 1 169 ? -9.239 -4.627 23.981 1.00 94.62 169 PHE A N 1
ATOM 1370 C CA . PHE A 1 169 ? -10.659 -4.281 24.075 1.00 94.62 169 PHE A CA 1
ATOM 1371 C C . PHE A 1 169 ? -11.342 -4.894 25.304 1.00 94.62 169 PHE A C 1
ATOM 1373 O O . PHE A 1 169 ? -12.145 -4.221 25.940 1.00 94.62 169 PHE A O 1
ATOM 1380 N N . GLU A 1 170 ? -10.970 -6.108 25.718 1.00 93.75 170 GLU A N 1
ATOM 1381 C CA . GLU A 1 170 ? -11.468 -6.695 26.974 1.00 93.75 170 GLU A CA 1
ATOM 1382 C C . GLU A 1 170 ? -11.042 -5.879 28.205 1.00 93.75 170 GLU A C 1
ATOM 1384 O O . GLU A 1 170 ? -11.828 -5.701 29.129 1.00 93.75 170 GLU A O 1
ATOM 1389 N N . ARG A 1 171 ? -9.812 -5.344 28.216 1.00 93.44 171 ARG A N 1
ATOM 1390 C CA . ARG A 1 171 ? -9.320 -4.467 29.294 1.00 93.44 171 ARG A CA 1
ATOM 1391 C C . ARG A 1 171 ? -10.052 -3.122 29.346 1.00 93.44 171 ARG A C 1
ATOM 1393 O O . ARG A 1 171 ? -10.067 -2.496 30.397 1.00 93.44 171 ARG A O 1
ATOM 1400 N N . LEU A 1 172 ? -10.621 -2.684 28.228 1.00 90.75 172 LEU A N 1
ATOM 1401 C CA . LEU A 1 172 ? -11.463 -1.488 28.131 1.00 90.75 172 LEU A CA 1
ATOM 1402 C C . LEU A 1 172 ? -12.947 -1.811 28.404 1.00 90.75 172 LEU A C 1
ATOM 1404 O O . LEU A 1 172 ? -13.830 -1.064 27.998 1.00 90.75 172 LEU A O 1
ATOM 1408 N N . ASP A 1 173 ? -13.227 -2.942 29.061 1.00 89.88 173 ASP A N 1
ATOM 1409 C CA . ASP A 1 173 ? -14.565 -3.398 29.451 1.00 89.88 173 ASP A CA 1
ATOM 1410 C C . ASP A 1 173 ? -15.537 -3.644 28.278 1.00 89.88 173 ASP A C 1
ATOM 1412 O O . ASP A 1 173 ? -16.763 -3.642 28.445 1.00 89.88 173 ASP A O 1
ATOM 1416 N N . PHE A 1 174 ? -15.009 -3.917 27.080 1.00 93.38 174 PHE A N 1
ATOM 1417 C CA . PHE A 1 174 ? -15.819 -4.331 25.939 1.00 93.38 174 PHE A CA 1
ATOM 1418 C C . PHE A 1 174 ? -16.013 -5.841 25.858 1.00 93.38 174 PHE A C 1
ATOM 1420 O O . PHE A 1 174 ? -15.105 -6.643 26.075 1.00 93.38 174 PHE A O 1
ATOM 1427 N N . ILE A 1 175 ? -17.204 -6.223 2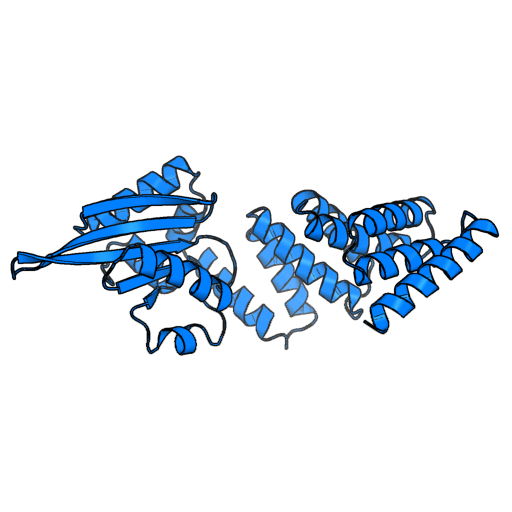5.407 1.00 94.25 175 ILE A N 1
ATOM 1428 C CA . ILE A 1 175 ? -17.535 -7.575 24.972 1.00 94.25 175 ILE A CA 1
ATOM 1429 C C . ILE A 1 175 ? -17.233 -7.678 23.477 1.00 94.25 175 ILE A C 1
ATOM 1431 O O . ILE A 1 175 ? -17.753 -6.895 22.683 1.00 94.25 175 ILE A O 1
ATOM 1435 N N . ILE A 1 176 ? -16.423 -8.658 23.078 1.00 95.69 176 ILE A N 1
ATOM 1436 C CA . ILE A 1 176 ? -16.147 -8.927 21.662 1.00 95.69 176 ILE A CA 1
ATOM 1437 C C . ILE A 1 176 ? -17.228 -9.857 21.112 1.00 95.69 176 ILE A C 1
ATOM 1439 O O . ILE A 1 176 ? -17.264 -11.041 21.442 1.00 95.69 176 ILE A O 1
ATOM 1443 N N . ASP A 1 177 ? -18.087 -9.324 20.248 1.00 94.38 177 ASP A N 1
ATOM 1444 C CA . ASP A 1 177 ? -19.194 -10.066 19.638 1.00 94.38 177 ASP A CA 1
ATOM 1445 C C . ASP A 1 177 ? -18.713 -10.923 18.461 1.00 94.38 177 ASP A C 1
ATOM 1447 O O . ASP A 1 177 ? -19.156 -12.055 18.276 1.00 94.38 177 ASP A O 1
ATOM 1451 N N . SER A 1 178 ? -17.802 -10.381 17.650 1.00 94.75 178 SER A N 1
ATOM 1452 C CA . SER A 1 178 ? -17.160 -11.096 16.545 1.00 94.75 178 SER A CA 1
ATOM 1453 C C . SER A 1 178 ? -15.849 -10.424 16.150 1.00 94.75 178 SER A C 1
ATOM 1455 O O . SER A 1 178 ? -15.717 -9.209 16.282 1.00 94.75 178 SER A O 1
ATOM 1457 N N . MET A 1 179 ? -14.912 -11.190 15.594 1.00 94.69 179 MET A N 1
ATOM 1458 C CA . MET A 1 179 ? -13.638 -10.682 15.085 1.00 94.69 179 MET A CA 1
ATOM 1459 C C . MET A 1 179 ? -13.312 -11.346 13.745 1.00 94.69 179 MET A C 1
ATOM 1461 O O . MET A 1 179 ? -13.416 -12.565 13.623 1.00 94.69 179 MET A O 1
ATOM 1465 N N . GLY A 1 180 ? -12.938 -10.540 12.753 1.00 92.50 180 GLY A N 1
ATOM 1466 C CA . GLY A 1 180 ? -12.553 -10.972 11.413 1.00 92.50 180 GLY A CA 1
ATOM 1467 C C . GLY A 1 180 ? -11.118 -10.563 11.100 1.00 92.50 180 GLY A C 1
ATOM 1468 O O . GLY A 1 180 ? -10.718 -9.434 11.377 1.00 92.50 180 GLY A O 1
ATOM 1469 N N . ILE A 1 181 ? -10.346 -11.484 10.527 1.00 92.06 181 ILE A N 1
ATOM 1470 C CA . ILE A 1 181 ? -8.988 -11.214 10.046 1.00 92.06 181 ILE A CA 1
ATOM 1471 C C . ILE A 1 181 ? -9.105 -10.803 8.581 1.00 92.06 181 ILE A C 1
ATOM 1473 O O . ILE A 1 181 ? -9.555 -11.597 7.757 1.00 92.06 181 ILE A O 1
ATOM 1477 N N . ASN A 1 182 ? -8.726 -9.566 8.268 1.00 87.62 182 ASN A N 1
ATOM 1478 C CA . ASN A 1 182 ? -8.805 -9.033 6.907 1.00 87.62 182 ASN A CA 1
ATOM 1479 C C . ASN A 1 182 ? -7.501 -9.286 6.144 1.00 87.62 182 ASN A C 1
ATOM 1481 O O . ASN A 1 182 ? -7.516 -9.583 4.953 1.00 87.62 182 ASN A O 1
ATOM 1485 N N . SER A 1 183 ? -6.369 -9.174 6.840 1.00 88.31 183 SER A N 1
ATOM 1486 C CA . SER A 1 183 ? -5.031 -9.475 6.334 1.00 88.31 183 SER A CA 1
ATOM 1487 C C . SER A 1 183 ? -4.077 -9.744 7.503 1.00 88.31 183 SER A C 1
ATOM 1489 O O . SER A 1 183 ? -4.462 -9.639 8.667 1.00 88.31 183 SER A O 1
ATOM 1491 N N . GLU A 1 184 ? -2.802 -10.012 7.216 1.00 86.12 184 GLU A N 1
ATOM 1492 C CA . GLU A 1 184 ? -1.749 -10.037 8.244 1.00 86.12 184 GLU A CA 1
ATOM 1493 C C . GLU A 1 184 ? -1.587 -8.704 9.005 1.00 86.12 184 GLU A C 1
ATOM 1495 O O . GLU A 1 184 ? -1.047 -8.688 10.114 1.00 86.12 184 GLU A O 1
ATOM 1500 N N . ASN A 1 185 ? -2.062 -7.591 8.435 1.00 90.12 185 ASN A N 1
ATOM 1501 C CA . ASN A 1 185 ? -1.905 -6.239 8.970 1.00 90.12 185 ASN A CA 1
ATOM 1502 C C . ASN A 1 185 ? -3.227 -5.586 9.374 1.00 90.12 185 ASN A C 1
ATOM 1504 O O . ASN A 1 185 ? -3.213 -4.444 9.822 1.00 90.12 185 ASN A O 1
ATOM 1508 N N . SER A 1 186 ? -4.362 -6.273 9.252 1.00 94.38 186 SER A N 1
ATOM 1509 C CA . SER A 1 186 ? -5.641 -5.656 9.589 1.00 94.38 186 SER A CA 1
ATOM 1510 C C . SER A 1 186 ? -6.680 -6.627 10.126 1.00 94.38 186 SER A C 1
ATOM 1512 O O . SER A 1 186 ? -6.827 -7.759 9.658 1.00 94.38 186 SER A O 1
ATOM 1514 N N . ILE A 1 187 ? -7.424 -6.153 11.124 1.00 96.69 187 ILE A N 1
ATOM 1515 C CA . ILE A 1 187 ? -8.481 -6.892 11.818 1.00 96.69 187 ILE A CA 1
ATOM 1516 C C . ILE A 1 187 ? -9.709 -5.995 11.956 1.00 96.69 187 ILE A C 1
ATOM 1518 O O . ILE A 1 187 ? -9.596 -4.799 12.223 1.00 96.69 187 ILE A O 1
ATOM 1522 N N . SER A 1 188 ? -10.886 -6.600 11.825 1.00 96.69 188 SER A N 1
ATOM 1523 C CA . SER A 1 188 ? -12.161 -5.982 12.170 1.00 96.69 188 SER A CA 1
ATOM 1524 C C . SER A 1 188 ? -12.753 -6.622 13.414 1.00 96.69 188 SER A C 1
ATOM 1526 O O . SER A 1 188 ? -12.724 -7.844 13.563 1.00 96.69 188 SER A O 1
ATOM 1528 N N . LEU A 1 189 ? -13.354 -5.817 14.283 1.00 96.50 189 LEU A N 1
ATOM 1529 C CA . LEU A 1 189 ? -14.095 -6.291 15.445 1.00 96.50 189 LEU A CA 1
ATOM 1530 C C . LEU A 1 189 ? -15.491 -5.692 15.459 1.00 96.50 189 LEU A C 1
ATOM 1532 O O . LEU A 1 189 ? -15.688 -4.520 15.157 1.00 96.50 189 LEU A O 1
ATOM 1536 N N . LYS A 1 190 ? -16.454 -6.499 15.887 1.00 96.25 190 LYS A N 1
ATOM 1537 C CA . LYS A 1 190 ? -17.721 -6.008 16.405 1.00 96.25 190 LYS A CA 1
ATOM 1538 C C . LYS A 1 190 ? -17.658 -6.150 17.913 1.00 96.25 190 LYS A C 1
ATOM 1540 O O . LYS A 1 190 ? -17.497 -7.264 18.413 1.00 96.25 190 LYS A O 1
ATOM 1545 N N . ILE A 1 191 ? -17.744 -5.030 18.611 1.00 95.44 191 ILE A N 1
ATOM 1546 C CA . ILE A 1 191 ? -17.667 -4.980 20.067 1.00 95.44 191 ILE A CA 1
ATOM 1547 C C . ILE A 1 191 ? -18.930 -4.347 20.632 1.00 95.44 191 ILE A C 1
ATOM 1549 O O . ILE A 1 191 ? -19.644 -3.611 19.948 1.00 95.44 191 ILE A O 1
ATOM 1553 N N . SER A 1 192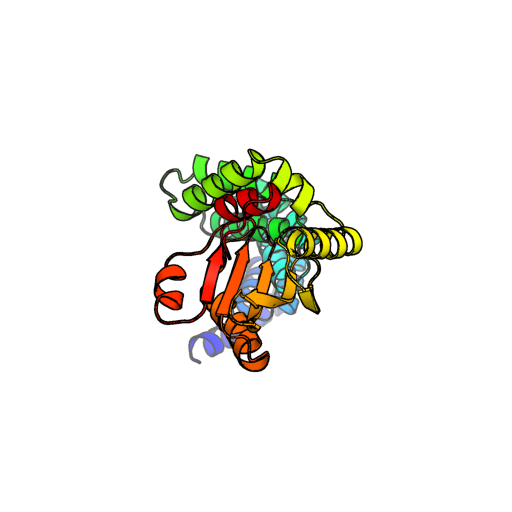 ? -19.225 -4.637 21.891 1.00 94.62 192 SER A N 1
ATOM 1554 C CA . SER A 1 192 ? -20.353 -4.034 22.578 1.00 94.62 192 SER A CA 1
ATOM 1555 C C . SER A 1 192 ? -20.066 -3.765 24.043 1.00 94.62 192 SER A C 1
ATOM 1557 O O . SER A 1 192 ? -19.260 -4.445 24.673 1.00 94.62 192 SER A O 1
ATOM 1559 N N . ARG A 1 193 ? -20.761 -2.773 24.599 1.00 90.94 193 ARG A N 1
ATOM 1560 C CA . ARG A 1 193 ? -20.753 -2.487 26.037 1.00 90.94 193 ARG A CA 1
ATOM 1561 C C . ARG A 1 193 ? -22.151 -2.153 26.538 1.00 90.94 193 ARG A C 1
ATOM 1563 O O . ARG A 1 193 ? -23.012 -1.696 25.777 1.00 90.94 193 ARG A O 1
ATOM 1570 N N . ILE A 1 194 ? -22.389 -2.405 27.822 1.00 84.50 194 ILE A N 1
ATOM 1571 C CA . ILE A 1 194 ? -23.669 -2.130 28.481 1.00 84.50 194 ILE A CA 1
ATOM 1572 C C . ILE A 1 194 ? -23.544 -0.805 29.229 1.00 84.50 194 ILE A C 1
ATOM 1574 O O . ILE A 1 194 ? -22.748 -0.676 30.156 1.00 84.50 194 ILE A O 1
ATOM 1578 N N . ARG A 1 195 ? -24.341 0.196 28.839 1.00 79.94 195 ARG A N 1
ATOM 1579 C CA . ARG A 1 195 ? -24.403 1.472 29.569 1.00 79.94 195 ARG A CA 1
ATOM 1580 C C . ARG A 1 195 ? -25.247 1.329 30.838 1.00 79.94 195 ARG A C 1
ATOM 1582 O O . ARG A 1 195 ? -26.086 0.438 30.940 1.00 79.94 195 ARG A O 1
ATOM 1589 N N . LYS A 1 196 ? -25.102 2.273 31.779 1.00 76.00 196 LYS A N 1
ATOM 1590 C CA . LYS A 1 196 ? -25.894 2.337 33.031 1.00 76.00 196 LYS A CA 1
ATOM 1591 C C . LYS A 1 196 ? -27.416 2.253 32.807 1.00 76.00 196 LYS A C 1
ATOM 1593 O O . LYS A 1 196 ? -28.131 1.783 33.680 1.00 76.00 196 LYS A O 1
ATOM 1598 N N . SER A 1 197 ? -27.907 2.669 31.637 1.00 75.19 197 SER A N 1
ATOM 1599 C CA . SER A 1 197 ? -29.314 2.572 31.220 1.00 75.19 197 SER A CA 1
ATOM 1600 C C . SER A 1 197 ? -29.758 1.168 30.774 1.00 75.19 197 SER A C 1
ATOM 1602 O O . SER A 1 197 ? -30.869 1.020 30.279 1.00 75.19 197 SER A O 1
ATOM 1604 N N . SER A 1 198 ? -28.910 0.140 30.901 1.00 77.06 198 SER A N 1
ATOM 1605 C CA . SER A 1 198 ? -29.099 -1.209 30.330 1.00 77.06 198 SER A CA 1
ATOM 1606 C C . SER A 1 198 ? -29.178 -1.253 28.797 1.00 77.06 198 SER A C 1
ATOM 1608 O O . SER A 1 198 ? -29.454 -2.299 28.213 1.00 77.06 198 SER A O 1
ATOM 1610 N N . GLN A 1 199 ? -28.901 -0.136 28.119 1.00 81.31 199 GLN A N 1
ATOM 1611 C CA . GLN A 1 199 ? -28.806 -0.097 26.666 1.00 81.31 199 GLN A CA 1
ATOM 1612 C C . GLN A 1 199 ? -27.460 -0.674 26.220 1.00 81.31 199 GLN A C 1
ATOM 1614 O O . GLN A 1 199 ? -26.399 -0.206 26.644 1.00 81.31 199 GLN A O 1
ATOM 1619 N N . ARG A 1 200 ? -27.509 -1.673 25.333 1.00 84.12 200 ARG A N 1
ATOM 1620 C CA . ARG A 1 200 ? -26.325 -2.198 24.651 1.00 84.12 200 ARG A CA 1
ATOM 1621 C C . ARG A 1 200 ? -25.966 -1.280 23.488 1.00 84.12 200 ARG A C 1
ATOM 1623 O O . ARG A 1 200 ? -26.783 -1.047 22.596 1.00 84.12 200 ARG A O 1
ATOM 1630 N N . VAL A 1 201 ? -24.743 -0.772 23.510 1.00 87.81 201 VAL A N 1
ATOM 1631 C CA . VAL A 1 201 ? -24.145 -0.025 22.400 1.00 87.81 201 VAL A CA 1
ATOM 1632 C C . VAL A 1 201 ? -23.235 -0.984 21.653 1.00 87.81 201 VAL A C 1
ATOM 1634 O O . VAL A 1 201 ? -22.547 -1.792 22.274 1.00 87.81 201 VAL A O 1
ATOM 1637 N N . THR A 1 202 ? -23.311 -0.966 20.326 1.00 93.06 202 THR A N 1
ATOM 1638 C CA . THR A 1 202 ? -22.537 -1.854 19.455 1.00 93.06 202 THR A CA 1
ATOM 1639 C C . THR A 1 202 ? -21.707 -1.019 18.506 1.00 93.06 202 THR A C 1
ATOM 1641 O O . THR A 1 202 ? -22.241 -0.140 17.829 1.00 93.06 202 THR A O 1
ATOM 1644 N N . GLU A 1 203 ? -20.423 -1.326 18.447 1.00 95.44 203 GLU A N 1
ATOM 1645 C CA . GLU A 1 203 ? -19.403 -0.546 17.762 1.00 95.44 203 GLU A CA 1
ATOM 1646 C C . GLU A 1 203 ? -18.634 -1.463 16.811 1.00 95.44 203 GLU A C 1
ATOM 1648 O O . GLU A 1 203 ? -18.491 -2.668 17.050 1.00 95.44 203 GLU A O 1
ATOM 1653 N N . PHE A 1 204 ? -18.179 -0.895 15.701 1.00 96.81 204 PHE A N 1
ATOM 1654 C CA . PHE A 1 204 ? -17.354 -1.591 14.726 1.00 96.81 204 PHE A CA 1
ATOM 1655 C C . PHE A 1 204 ? -15.955 -0.992 14.733 1.00 96.81 204 PHE A C 1
ATOM 1657 O O . PHE A 1 204 ? -15.792 0.199 14.503 1.00 96.81 204 PHE A O 1
ATOM 1664 N N . ILE A 1 205 ? -14.945 -1.815 14.969 1.00 97.31 205 ILE A N 1
ATOM 1665 C CA . ILE A 1 205 ? -13.547 -1.405 14.925 1.00 97.31 205 ILE A CA 1
ATOM 1666 C C . ILE A 1 205 ? -12.923 -1.962 13.657 1.00 97.31 205 ILE A C 1
ATOM 1668 O O . ILE A 1 205 ? -13.026 -3.159 13.397 1.00 97.31 205 ILE A O 1
ATOM 1672 N N . PHE A 1 206 ? -12.219 -1.121 12.915 1.00 97.88 206 PHE A N 1
ATOM 1673 C CA . PHE A 1 206 ? -11.227 -1.547 11.940 1.00 97.88 206 PHE A CA 1
ATOM 1674 C C . PHE A 1 206 ? -9.855 -1.091 12.423 1.00 97.88 206 PHE A C 1
ATOM 1676 O O . PHE A 1 206 ? -9.664 0.093 12.673 1.00 97.88 206 PHE A O 1
ATOM 1683 N N . LEU A 1 207 ? -8.916 -2.020 12.582 1.00 97.75 207 LEU A N 1
ATOM 1684 C CA . LEU A 1 207 ? -7.550 -1.725 13.001 1.00 97.75 207 LEU A CA 1
ATOM 1685 C C . LEU A 1 207 ? -6.589 -2.126 11.884 1.00 97.75 207 LEU A C 1
ATOM 1687 O O . LEU A 1 207 ? -6.512 -3.307 11.546 1.00 97.75 207 LEU A O 1
ATOM 1691 N N . ASP A 1 208 ? -5.851 -1.154 11.350 1.00 95.31 208 ASP A N 1
ATOM 1692 C CA . ASP A 1 208 ? -4.831 -1.310 10.308 1.00 95.31 208 ASP A CA 1
ATOM 1693 C C . ASP A 1 208 ? -3.448 -0.933 10.847 1.00 95.31 208 ASP A C 1
ATOM 1695 O O . ASP A 1 208 ? -3.224 0.163 11.357 1.00 95.31 208 ASP A O 1
ATOM 1699 N N . ARG A 1 209 ? -2.488 -1.848 10.730 1.00 93.81 209 ARG A N 1
ATOM 1700 C CA . ARG A 1 209 ? -1.085 -1.605 11.090 1.00 93.81 209 ARG A CA 1
ATOM 1701 C C . ARG A 1 209 ? -0.163 -1.474 9.880 1.00 93.81 209 ARG A C 1
ATOM 1703 O O . ARG A 1 209 ? 1.052 -1.532 10.044 1.00 93.81 209 ARG A O 1
ATOM 1710 N N . THR A 1 210 ? -0.710 -1.313 8.679 1.00 90.94 210 THR A N 1
ATOM 1711 C CA . THR A 1 210 ? 0.080 -1.088 7.463 1.00 90.94 210 THR A CA 1
ATOM 1712 C C . THR A 1 210 ? 0.838 0.246 7.561 1.00 90.94 210 THR A C 1
ATOM 1714 O O . THR A 1 210 ? 0.217 1.255 7.898 1.00 90.94 210 THR A O 1
ATOM 1717 N N . PRO A 1 211 ? 2.152 0.300 7.254 1.00 88.38 211 PRO A N 1
ATOM 1718 C CA . PRO A 1 211 ? 2.969 1.501 7.423 1.00 88.38 211 PRO A CA 1
ATOM 1719 C C . PRO A 1 211 ? 2.779 2.522 6.302 1.00 88.38 211 PRO A C 1
ATOM 1721 O O . PRO A 1 211 ? 3.696 2.834 5.545 1.00 88.38 211 PRO A O 1
ATOM 1724 N N . ARG A 1 212 ? 1.555 3.042 6.195 1.00 87.38 212 ARG A N 1
ATOM 1725 C CA . ARG A 1 212 ? 1.132 4.013 5.185 1.00 87.38 212 ARG A CA 1
ATOM 1726 C C . ARG A 1 212 ? 0.141 5.018 5.760 1.00 87.38 212 ARG A C 1
ATOM 1728 O O . ARG A 1 212 ? -0.489 4.766 6.785 1.00 87.38 212 ARG A O 1
ATOM 1735 N N . LEU A 1 213 ? -0.030 6.123 5.041 1.00 91.88 213 LEU A N 1
ATOM 1736 C CA . LEU A 1 213 ? -1.179 6.992 5.250 1.00 91.88 213 LEU A CA 1
ATOM 1737 C C . LEU A 1 213 ? -2.450 6.285 4.769 1.00 91.88 213 LEU A C 1
ATOM 1739 O O . LEU A 1 213 ? -2.466 5.675 3.695 1.00 91.88 213 LEU A O 1
ATOM 1743 N N . VAL A 1 214 ? -3.504 6.346 5.575 1.00 95.44 214 VAL A N 1
ATOM 1744 C CA . VAL A 1 214 ? -4.817 5.812 5.206 1.00 95.44 214 VAL A CA 1
ATOM 1745 C C . VAL A 1 214 ? -5.508 6.807 4.281 1.00 95.44 214 VAL A C 1
ATOM 1747 O O . VAL A 1 214 ? -5.623 7.984 4.614 1.00 95.44 214 VAL A O 1
ATOM 1750 N N . THR A 1 215 ? -5.974 6.329 3.128 1.00 95.94 215 THR A N 1
ATOM 1751 C CA . THR A 1 215 ? -6.627 7.152 2.102 1.00 95.94 215 THR A CA 1
ATOM 1752 C C . THR A 1 215 ? -8.147 7.160 2.294 1.00 95.94 215 THR A C 1
ATOM 1754 O O . THR A 1 215 ? -8.716 6.249 2.903 1.00 95.94 215 THR A O 1
ATOM 1757 N N . VAL A 1 216 ? -8.837 8.134 1.689 1.00 97.25 216 VAL A N 1
ATOM 1758 C CA . VAL A 1 216 ? -10.314 8.185 1.684 1.00 97.25 216 VAL A CA 1
ATOM 1759 C C . VAL A 1 216 ? -10.926 6.918 1.078 1.00 97.25 216 VAL A C 1
ATOM 1761 O O . VAL A 1 216 ? -11.901 6.405 1.613 1.00 97.25 216 VAL A O 1
ATOM 1764 N N . THR A 1 217 ? -10.327 6.361 0.022 1.00 96.56 217 THR A N 1
ATOM 1765 C CA . THR A 1 217 ? -10.811 5.128 -0.626 1.00 96.56 217 THR A CA 1
ATOM 1766 C C . THR A 1 217 ? -10.833 3.944 0.339 1.00 96.56 217 THR A C 1
ATOM 1768 O O . THR A 1 217 ? -11.811 3.207 0.391 1.00 96.56 217 THR A O 1
ATOM 1771 N N . VAL A 1 218 ? -9.793 3.793 1.164 1.00 95.38 218 VAL A N 1
ATOM 1772 C CA . VAL A 1 218 ? -9.751 2.732 2.182 1.00 95.38 218 VAL A CA 1
ATOM 1773 C C . VAL A 1 218 ? -10.841 2.958 3.233 1.00 95.38 218 VAL A C 1
ATOM 1775 O O . VAL A 1 218 ? -11.512 2.013 3.642 1.00 95.38 218 VAL A O 1
ATOM 1778 N N . LEU A 1 219 ? -11.062 4.210 3.650 1.00 97.00 219 LEU A N 1
ATOM 1779 C CA . LEU A 1 219 ? -12.143 4.539 4.584 1.00 97.00 219 LEU A CA 1
ATOM 1780 C C . LEU A 1 219 ? -13.528 4.241 3.996 1.00 97.00 219 LEU A C 1
ATOM 1782 O O . LEU A 1 219 ? -14.402 3.774 4.720 1.00 97.00 219 LEU A O 1
ATOM 1786 N N . GLU A 1 220 ? -13.748 4.511 2.709 1.00 96.12 220 GLU A N 1
ATOM 1787 C CA . GLU A 1 220 ? -14.992 4.188 2.003 1.00 96.12 220 GLU A CA 1
ATOM 1788 C C . GLU A 1 220 ? -15.265 2.683 2.007 1.00 96.12 220 GLU A C 1
ATOM 1790 O O . GLU A 1 220 ? -16.340 2.257 2.435 1.00 96.12 220 GLU A O 1
ATOM 1795 N N . GLU A 1 221 ? -14.277 1.881 1.611 1.00 94.44 221 GLU A N 1
ATOM 1796 C CA . GLU A 1 221 ? -14.382 0.421 1.570 1.00 94.44 221 GLU A CA 1
ATOM 1797 C C . GLU A 1 221 ? -14.705 -0.180 2.947 1.00 94.44 221 GLU A C 1
ATOM 1799 O O . GLU A 1 221 ? -15.613 -1.007 3.076 1.00 94.44 221 GLU A O 1
ATOM 1804 N N . GLU A 1 222 ? -14.002 0.250 3.998 1.00 94.25 222 GLU A N 1
ATOM 1805 C CA . GLU A 1 222 ? -14.220 -0.280 5.349 1.00 94.25 222 GLU A CA 1
ATOM 1806 C C . GLU A 1 222 ? -15.515 0.237 5.988 1.00 94.25 222 GLU A C 1
ATOM 1808 O O . GLU A 1 222 ? -16.178 -0.485 6.743 1.00 94.25 222 GLU A O 1
ATOM 1813 N N . PHE A 1 223 ? -15.942 1.456 5.653 1.00 94.50 223 PHE A N 1
ATOM 1814 C CA . PHE A 1 223 ? -17.205 1.999 6.146 1.00 94.50 223 PHE A CA 1
ATOM 1815 C C . PHE A 1 223 ? -18.423 1.250 5.584 1.00 94.50 223 PHE A C 1
ATOM 1817 O O . PHE A 1 223 ? -19.404 1.043 6.303 1.00 94.50 223 PHE A O 1
ATOM 1824 N N . GLU A 1 224 ? -18.369 0.764 4.341 1.00 94.06 224 GLU A N 1
ATOM 1825 C CA . GLU A 1 224 ? -19.428 -0.099 3.800 1.00 94.06 224 GLU A CA 1
ATOM 1826 C C . GLU A 1 224 ? -19.545 -1.425 4.570 1.00 94.06 224 GLU A C 1
ATOM 1828 O O . GLU A 1 224 ? -20.655 -1.872 4.886 1.00 94.06 224 GLU A O 1
ATOM 1833 N N . LYS A 1 225 ? -18.417 -2.025 4.977 1.00 91.75 225 LYS A N 1
ATOM 1834 C CA . LYS A 1 225 ? -18.429 -3.226 5.832 1.00 91.75 225 LYS A CA 1
ATOM 1835 C C . LYS A 1 225 ? -19.047 -2.939 7.199 1.00 91.75 225 LYS A C 1
ATOM 1837 O O . LYS A 1 225 ? -19.816 -3.757 7.714 1.00 91.75 225 LYS A O 1
ATOM 1842 N N . MET A 1 226 ? -18.785 -1.761 7.768 1.00 91.75 226 MET A N 1
ATOM 1843 C CA . MET A 1 226 ? -19.437 -1.340 9.007 1.00 91.75 226 MET A CA 1
ATOM 1844 C C . MET A 1 226 ? -20.959 -1.258 8.850 1.00 91.75 226 MET A C 1
ATOM 1846 O O . MET A 1 226 ? -21.675 -1.810 9.691 1.00 91.75 226 MET A O 1
ATOM 1850 N N . LYS A 1 227 ? -21.479 -0.652 7.776 1.00 91.88 227 LYS A N 1
ATOM 1851 C CA . LYS A 1 227 ? -22.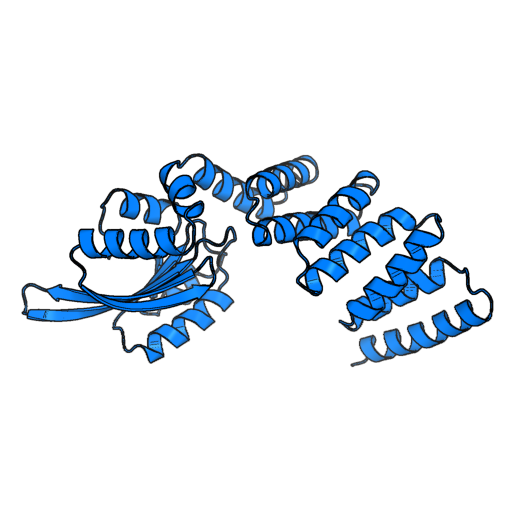934 -0.589 7.537 1.00 91.88 227 LYS A CA 1
ATOM 1852 C C . LYS A 1 227 ? -23.561 -1.985 7.515 1.00 91.88 227 LYS A C 1
ATOM 1854 O O . LYS A 1 227 ? -24.607 -2.202 8.131 1.00 91.88 227 LYS A O 1
ATOM 1859 N N . ALA A 1 228 ? -22.892 -2.952 6.885 1.00 90.88 228 ALA A N 1
ATOM 1860 C CA . ALA A 1 228 ? -23.340 -4.345 6.854 1.00 90.88 228 ALA A CA 1
ATOM 1861 C C . ALA A 1 228 ? -23.363 -5.004 8.250 1.00 90.88 228 ALA A C 1
ATOM 1863 O O . ALA A 1 228 ? -24.216 -5.851 8.525 1.00 90.88 228 ALA A O 1
ATOM 1864 N N . SER A 1 229 ? -22.480 -4.581 9.162 1.00 88.12 229 SER A N 1
ATOM 1865 C CA . SER A 1 229 ? -22.399 -5.090 10.540 1.00 88.12 229 SER A CA 1
ATOM 1866 C C . SER A 1 229 ? -23.543 -4.623 11.458 1.00 88.12 229 SER A C 1
ATOM 1868 O O . SER A 1 229 ? -23.755 -5.218 12.525 1.00 88.12 229 SER A O 1
ATOM 1870 N N . ARG A 1 230 ? -24.290 -3.580 11.052 1.00 87.81 230 ARG A N 1
ATOM 1871 C CA . ARG A 1 230 ? -25.335 -2.893 11.841 1.00 87.81 230 ARG A CA 1
ATOM 1872 C C . ARG A 1 230 ? -24.836 -2.300 13.170 1.00 87.81 230 ARG A C 1
ATOM 1874 O O . ARG A 1 230 ? -25.615 -2.180 14.116 1.00 87.81 230 ARG A O 1
ATOM 1881 N N . ALA A 1 231 ? -23.547 -1.983 13.271 1.00 91.88 231 ALA A N 1
ATOM 1882 C CA . ALA A 1 231 ? -23.014 -1.210 14.390 1.00 91.88 231 ALA A CA 1
ATOM 1883 C C . ALA A 1 231 ? -23.552 0.232 14.367 1.00 91.88 231 ALA A C 1
ATOM 1885 O O . ALA A 1 231 ? -23.919 0.750 13.313 1.00 91.88 231 ALA A O 1
ATOM 1886 N N . GLN A 1 232 ? -23.614 0.871 15.535 1.00 92.25 232 GLN A N 1
ATOM 1887 C CA . GLN A 1 232 ? -24.119 2.240 15.686 1.00 92.25 232 GLN A CA 1
ATOM 1888 C C . GLN A 1 232 ? -23.065 3.276 15.281 1.00 92.25 232 GLN A C 1
ATOM 1890 O O . GLN A 1 232 ? -23.407 4.302 14.700 1.00 92.25 232 GLN A O 1
ATOM 1895 N N . ILE A 1 233 ? -21.796 2.983 15.569 1.00 94.00 233 ILE A N 1
ATOM 1896 C CA . ILE A 1 233 ? -20.636 3.809 15.239 1.00 94.00 233 ILE A CA 1
ATOM 1897 C C . ILE A 1 233 ? -19.444 2.923 14.874 1.00 94.00 233 ILE A C 1
ATOM 1899 O O . ILE A 1 233 ? -19.368 1.758 15.282 1.00 94.00 233 ILE A O 1
ATOM 1903 N N . ALA A 1 234 ? -18.558 3.469 14.051 1.00 95.94 234 ALA A N 1
ATOM 1904 C CA . ALA A 1 234 ? -17.341 2.841 13.581 1.00 95.94 234 ALA A CA 1
ATOM 1905 C C . ALA A 1 234 ? -16.116 3.591 14.109 1.00 95.94 234 ALA A C 1
ATOM 1907 O O . ALA A 1 234 ? -16.148 4.815 14.191 1.00 95.94 234 ALA A O 1
ATOM 1908 N N . PHE A 1 235 ? -15.019 2.884 14.348 1.00 97.38 235 PHE A N 1
ATOM 1909 C CA . PHE A 1 235 ? -13.709 3.480 14.579 1.00 97.38 235 PHE A CA 1
ATOM 1910 C C . PHE A 1 235 ? -12.706 2.869 13.613 1.00 97.38 235 PHE A C 1
ATOM 1912 O O . PHE A 1 235 ? -12.571 1.644 13.543 1.00 97.38 235 PHE A O 1
ATOM 1919 N N . PHE A 1 236 ? -11.995 3.718 12.880 1.00 98.19 236 PHE A N 1
ATOM 1920 C CA . PHE A 1 236 ? -10.847 3.316 12.085 1.00 98.19 236 PHE A CA 1
ATOM 1921 C C . PHE A 1 236 ? -9.582 3.682 12.847 1.00 98.19 236 PHE A C 1
ATOM 1923 O O . PHE A 1 236 ? -9.277 4.854 13.053 1.00 98.19 236 PHE A O 1
ATOM 1930 N N . ILE A 1 237 ? -8.845 2.662 13.257 1.00 98.12 237 ILE A N 1
ATOM 1931 C CA . ILE A 1 237 ? -7.613 2.769 14.019 1.00 98.12 237 ILE A CA 1
ATOM 1932 C C . ILE A 1 237 ? -6.450 2.469 13.083 1.00 98.12 237 ILE A C 1
ATOM 1934 O O . ILE A 1 237 ? -6.405 1.402 12.472 1.00 98.12 237 ILE A O 1
ATOM 1938 N N . THR A 1 238 ? -5.487 3.382 13.005 1.00 96.94 238 THR A N 1
ATOM 1939 C CA . THR A 1 238 ? -4.205 3.149 12.334 1.00 96.94 238 THR A CA 1
ATOM 1940 C C . THR A 1 238 ? -3.041 3.358 13.292 1.00 96.94 238 THR A C 1
ATOM 1942 O O . THR A 1 238 ? -3.116 4.159 14.220 1.00 96.94 238 THR A O 1
ATOM 1945 N N . LEU A 1 239 ? -1.937 2.644 13.069 1.00 95.44 239 LEU A N 1
ATOM 1946 C CA . LEU A 1 239 ? -0.675 2.886 13.784 1.00 95.44 239 LEU A CA 1
ATOM 1947 C C . LEU A 1 239 ? 0.076 4.115 13.252 1.00 95.44 239 LEU A C 1
ATOM 1949 O O . LEU A 1 239 ? 1.037 4.561 13.878 1.00 95.44 239 LEU A O 1
ATOM 1953 N N . PHE A 1 240 ? -0.341 4.626 12.095 1.00 94.25 240 PHE A N 1
ATOM 1954 C CA . PHE A 1 240 ? 0.290 5.735 11.392 1.00 94.25 240 PHE A CA 1
ATOM 1955 C C . PHE A 1 240 ? -0.665 6.925 11.382 1.00 94.25 240 PHE A C 1
ATOM 1957 O O . PHE A 1 240 ? -1.096 7.351 12.451 1.00 94.25 240 PHE A O 1
ATOM 1964 N N . ASP A 1 241 ? -0.995 7.471 10.217 1.00 95.44 241 ASP A N 1
ATOM 1965 C CA . ASP A 1 241 ? -1.859 8.643 10.120 1.00 95.44 241 ASP A CA 1
ATOM 1966 C C . ASP A 1 241 ? -2.776 8.564 8.895 1.00 95.44 241 ASP A C 1
ATOM 1968 O O . ASP A 1 241 ? -2.742 7.593 8.130 1.00 95.44 241 ASP A O 1
ATOM 1972 N N . PHE A 1 242 ? -3.606 9.583 8.724 1.00 95.44 242 PHE A N 1
ATOM 1973 C CA . PHE A 1 242 ? -4.561 9.698 7.628 1.00 95.44 242 PHE A CA 1
ATOM 1974 C C . PHE A 1 242 ? -4.097 10.724 6.594 1.00 95.44 242 PHE A C 1
ATOM 1976 O O . PHE A 1 242 ? -3.448 11.711 6.929 1.00 95.44 242 PHE A O 1
ATOM 1983 N N . GLU A 1 243 ? -4.436 10.500 5.325 1.00 93.88 243 GLU A N 1
ATOM 1984 C CA . GLU A 1 243 ? -4.230 11.508 4.285 1.00 93.88 243 GLU A CA 1
ATOM 1985 C C . GLU A 1 243 ? -5.177 12.702 4.454 1.00 93.88 243 GLU A C 1
ATOM 1987 O O . GLU A 1 243 ? -6.264 12.603 5.043 1.00 93.88 243 GLU A O 1
ATOM 1992 N N . ASP A 1 244 ? -4.788 13.822 3.842 1.00 89.50 244 ASP A N 1
ATOM 1993 C CA . ASP A 1 244 ? -5.642 14.994 3.702 1.00 89.50 244 ASP A CA 1
ATOM 1994 C C . ASP A 1 244 ? -7.015 14.608 3.124 1.00 89.50 244 ASP A C 1
ATOM 1996 O O . ASP A 1 244 ? -7.144 13.800 2.205 1.00 89.50 244 ASP A O 1
ATOM 2000 N N . GLY A 1 245 ? -8.074 15.193 3.683 1.00 93.06 245 GLY A N 1
ATOM 2001 C CA . GLY A 1 245 ? -9.453 14.919 3.275 1.00 93.06 245 GLY A CA 1
ATOM 2002 C C . GLY A 1 245 ? -10.134 13.767 4.020 1.00 93.06 245 GLY A C 1
ATOM 2003 O O . GLY A 1 245 ? -11.364 13.747 4.055 1.00 93.06 245 GLY A O 1
ATOM 2004 N N . CYS A 1 246 ? -9.405 12.882 4.712 1.00 97.00 246 CYS A N 1
ATOM 2005 C CA . CYS A 1 246 ? -10.016 11.813 5.518 1.00 97.00 246 CYS A CA 1
ATOM 2006 C C . CYS A 1 246 ? -10.937 12.358 6.619 1.00 97.00 246 CYS A C 1
ATOM 2008 O O . CYS A 1 246 ? -12.087 11.934 6.740 1.00 97.00 246 CYS A O 1
ATOM 2010 N N . HIS A 1 247 ? -10.483 13.367 7.369 1.00 96.00 247 HIS A N 1
ATOM 2011 C CA . HIS A 1 247 ? -11.308 14.015 8.394 1.00 96.00 247 HIS A CA 1
ATOM 2012 C C . HIS A 1 247 ? -12.546 14.710 7.806 1.00 96.00 247 HIS A C 1
ATOM 2014 O O . HIS A 1 247 ? -13.629 14.648 8.385 1.00 96.00 247 HIS A O 1
ATOM 2020 N N . GLN A 1 248 ? -12.417 15.327 6.626 1.00 96.81 248 GLN A N 1
ATOM 2021 C CA . GLN A 1 248 ? -13.553 15.934 5.929 1.00 96.81 248 GLN A CA 1
ATOM 2022 C C . GLN A 1 248 ? -14.552 14.871 5.459 1.00 96.81 248 GLN A C 1
ATOM 2024 O O . GLN A 1 248 ? -15.762 15.070 5.562 1.00 96.81 248 GLN A O 1
ATOM 2029 N N . TYR A 1 249 ? -14.055 13.732 4.975 1.00 96.69 249 TYR A N 1
ATOM 2030 C CA . TYR A 1 249 ? -14.882 12.613 4.546 1.00 96.69 249 TYR A CA 1
ATOM 2031 C C . TYR A 1 249 ? -15.730 12.054 5.697 1.00 96.69 249 TYR A C 1
ATOM 2033 O O . TYR A 1 249 ? -16.914 11.768 5.489 1.00 96.69 249 TYR A O 1
ATOM 2041 N N . VAL A 1 250 ? -15.172 11.919 6.904 1.00 97.00 250 VAL A N 1
ATOM 2042 C CA . VAL A 1 250 ? -15.897 11.331 8.045 1.00 97.00 250 VAL A CA 1
ATOM 2043 C C . VAL A 1 250 ? -16.769 12.317 8.823 1.00 97.00 250 VAL A C 1
ATOM 2045 O O . VAL A 1 250 ? -17.616 11.877 9.591 1.00 97.00 250 VAL A O 1
ATOM 2048 N N . ALA A 1 251 ? -16.638 13.628 8.598 1.00 95.69 251 ALA A N 1
ATOM 2049 C CA . ALA A 1 251 ? -17.279 14.672 9.410 1.00 95.69 251 ALA A CA 1
ATOM 2050 C C . ALA A 1 251 ? -18.811 14.542 9.571 1.00 95.69 251 ALA A C 1
ATOM 2052 O O . ALA A 1 251 ? -19.374 15.029 10.547 1.00 95.69 251 ALA A O 1
ATOM 2053 N N . SER A 1 252 ? -19.496 13.904 8.618 1.00 93.44 252 SER A N 1
ATOM 2054 C CA . SER A 1 252 ? -20.949 13.673 8.639 1.00 93.44 252 SER A CA 1
ATOM 2055 C C . SER A 1 252 ? -21.342 12.200 8.798 1.00 93.44 252 SER A C 1
ATOM 2057 O O . SER A 1 252 ? -22.492 11.834 8.544 1.00 93.44 252 SER A O 1
ATOM 2059 N N . LYS A 1 253 ? -20.398 11.334 9.177 1.00 96.00 253 LYS A N 1
ATOM 2060 C CA . LYS A 1 253 ? -20.581 9.883 9.266 1.00 96.00 253 LYS A CA 1
ATOM 2061 C C . LYS A 1 253 ? -20.412 9.408 10.712 1.00 96.00 253 LYS A C 1
ATOM 2063 O O . LYS A 1 253 ? -19.634 9.998 11.453 1.00 96.00 253 LYS A O 1
ATOM 2068 N N . PRO A 1 254 ? -21.081 8.314 11.117 1.00 96.06 254 PRO A N 1
ATOM 2069 C CA . PRO A 1 254 ? -20.805 7.630 12.378 1.00 96.06 254 PRO A CA 1
ATOM 2070 C C . PRO A 1 254 ? -19.505 6.812 12.262 1.00 96.06 254 PRO A C 1
ATOM 2072 O O . PRO A 1 254 ? -19.517 5.587 12.375 1.00 96.06 254 PRO A O 1
ATOM 2075 N N . LEU A 1 255 ? -18.401 7.492 11.953 1.00 96.88 255 LEU A N 1
ATOM 2076 C CA . LEU A 1 255 ? -17.070 6.928 11.783 1.00 96.88 255 LEU A CA 1
ATOM 2077 C C . LEU A 1 255 ? -16.048 7.882 12.401 1.00 96.88 255 LEU A C 1
ATOM 2079 O O . LEU A 1 255 ? -15.892 9.008 11.938 1.00 96.88 255 LEU A O 1
ATOM 2083 N N . GLU A 1 256 ? -15.342 7.411 13.417 1.00 97.31 256 GLU A N 1
ATOM 2084 C CA . GLU A 1 256 ? -14.262 8.137 14.073 1.00 97.31 256 GLU A CA 1
ATOM 2085 C C . GLU A 1 256 ? -12.901 7.599 13.627 1.00 97.31 256 GLU A C 1
ATOM 2087 O O . GLU A 1 256 ? -12.747 6.420 13.299 1.00 97.31 256 GLU A O 1
ATOM 2092 N N . LEU A 1 257 ? -11.913 8.488 13.575 1.00 98.06 257 LEU A N 1
ATOM 2093 C CA . LEU A 1 257 ? -10.555 8.181 13.140 1.00 98.06 257 LEU A CA 1
ATOM 2094 C C . LEU A 1 257 ? -9.627 8.269 14.347 1.00 98.06 257 LEU A C 1
ATOM 2096 O O . LEU A 1 257 ? -9.665 9.262 15.064 1.00 98.06 257 LEU A O 1
ATOM 2100 N N . ILE A 1 258 ? -8.809 7.239 14.548 1.00 97.56 258 ILE A N 1
ATOM 2101 C CA . ILE A 1 258 ? -7.822 7.154 15.624 1.00 97.56 258 ILE A CA 1
ATOM 2102 C C . ILE A 1 258 ? -6.464 6.902 14.977 1.00 97.56 258 ILE A C 1
ATOM 2104 O O . ILE A 1 258 ? -6.229 5.833 14.407 1.00 97.56 258 ILE A O 1
ATOM 2108 N N . ASN A 1 259 ? -5.569 7.886 15.045 1.00 96.00 259 ASN A N 1
ATOM 2109 C CA . ASN A 1 259 ? -4.221 7.748 14.488 1.00 96.00 259 ASN A CA 1
ATOM 2110 C C . ASN A 1 259 ? -3.252 7.090 15.484 1.00 96.00 259 ASN A C 1
ATOM 2112 O O . ASN A 1 259 ? -3.608 6.791 16.625 1.00 96.00 259 ASN A O 1
ATOM 2116 N N . GLY A 1 260 ? -1.996 6.889 15.085 1.00 94.12 260 GLY A N 1
ATOM 2117 C CA . GLY A 1 260 ? -0.996 6.215 15.914 1.00 94.12 260 GLY A CA 1
ATOM 2118 C C . GLY A 1 260 ? -0.727 6.913 17.249 1.00 94.12 260 GLY A C 1
ATOM 2119 O O . GLY A 1 260 ? -0.543 6.253 18.275 1.00 94.12 260 GLY A O 1
ATOM 2120 N N . ALA A 1 261 ? -0.749 8.250 17.269 1.00 91.50 261 ALA A N 1
ATOM 2121 C CA . ALA A 1 261 ? -0.522 9.030 18.485 1.00 91.50 261 ALA A CA 1
ATOM 2122 C C . ALA A 1 261 ? -1.664 8.861 19.502 1.00 91.50 261 ALA A C 1
ATOM 2124 O O . ALA A 1 261 ? -1.432 8.853 20.716 1.00 91.50 261 ALA A O 1
ATOM 2125 N N . GLU A 1 262 ? -2.894 8.700 19.019 1.00 94.50 262 GLU A N 1
ATOM 2126 C CA . GLU A 1 262 ? -4.072 8.419 19.837 1.00 94.50 262 GLU A CA 1
ATOM 2127 C C . GLU A 1 262 ? -4.139 6.943 20.231 1.00 94.50 262 GLU A C 1
ATOM 2129 O O . GLU A 1 262 ? -4.337 6.634 21.407 1.00 94.50 262 GLU A O 1
ATOM 2134 N N . PHE A 1 263 ? -3.867 6.032 19.293 1.00 95.38 263 PHE A N 1
ATOM 2135 C CA . PHE A 1 263 ? -3.851 4.590 19.530 1.00 95.38 263 PHE A CA 1
ATOM 2136 C C . PHE A 1 263 ? -2.840 4.192 20.607 1.00 95.38 263 PHE A C 1
ATOM 2138 O O . PHE A 1 263 ? -3.119 3.352 21.462 1.00 95.38 263 PHE A O 1
ATOM 2145 N N . TYR A 1 264 ? -1.686 4.855 20.649 1.00 91.50 264 TYR A N 1
ATOM 2146 C CA . TYR A 1 264 ? -0.717 4.684 21.727 1.00 91.50 264 TYR A CA 1
ATOM 2147 C C . TYR A 1 264 ? -1.320 4.903 23.127 1.00 91.50 264 TYR A C 1
ATOM 2149 O O . TYR A 1 264 ? -0.987 4.174 24.065 1.00 91.50 264 TYR A O 1
ATOM 2157 N N . LYS A 1 265 ? -2.241 5.862 23.291 1.00 92.38 265 LYS A N 1
ATOM 2158 C CA . LYS A 1 265 ? -2.929 6.075 24.575 1.00 92.38 265 LYS A CA 1
ATOM 2159 C C . LYS A 1 265 ? -3.796 4.859 24.921 1.00 92.38 265 LYS A C 1
ATOM 2161 O O . LYS A 1 265 ? -3.797 4.429 26.075 1.00 92.38 265 LYS A O 1
ATOM 2166 N N . ILE A 1 266 ? -4.440 4.250 23.923 1.00 92.19 266 ILE A N 1
ATOM 2167 C CA . ILE A 1 266 ? -5.218 3.008 24.069 1.00 92.19 266 ILE A CA 1
ATOM 2168 C C . ILE A 1 266 ? -4.339 1.846 24.522 1.00 92.19 266 ILE A C 1
ATOM 2170 O O . ILE A 1 266 ? -4.691 1.108 25.448 1.00 92.19 266 ILE A O 1
ATOM 2174 N N . LEU A 1 267 ? -3.147 1.710 23.935 1.00 89.62 267 LEU A N 1
ATOM 2175 C CA . LEU A 1 267 ? -2.174 0.704 24.369 1.00 89.62 267 LEU A CA 1
ATOM 2176 C C . LEU A 1 267 ? -1.813 0.873 25.854 1.00 89.62 267 LEU A C 1
ATOM 2178 O O . LEU A 1 267 ? -1.683 -0.127 26.567 1.00 89.62 267 LEU A O 1
ATOM 2182 N N . LYS A 1 268 ? -1.775 2.116 26.353 1.00 86.69 268 LYS A N 1
ATOM 2183 C CA . LYS A 1 268 ? -1.576 2.450 27.775 1.00 86.69 268 LYS A CA 1
ATOM 2184 C C . LYS A 1 268 ? -2.819 2.318 28.660 1.00 86.69 268 LYS A C 1
ATOM 2186 O O . LYS A 1 268 ? -2.709 2.509 29.867 1.00 86.69 268 LYS A O 1
ATOM 2191 N N . GLY A 1 269 ? -3.961 1.928 28.098 1.00 79.44 269 GLY A N 1
ATOM 2192 C CA . GLY A 1 269 ? -5.203 1.682 28.833 1.00 79.44 269 GLY A CA 1
ATOM 2193 C C . GLY A 1 269 ? -6.142 2.884 28.925 1.00 79.44 269 GLY A C 1
ATOM 2194 O O . GLY A 1 269 ? -7.077 2.844 29.715 1.00 79.44 269 GLY A O 1
ATOM 2195 N N . TYR A 1 270 ? -5.909 3.944 28.149 1.00 75.81 270 TYR A N 1
ATOM 2196 C CA . TYR A 1 270 ? -6.886 5.021 27.983 1.00 75.81 270 TYR A CA 1
ATOM 2197 C C . TYR A 1 270 ? -8.033 4.557 27.074 1.00 75.81 270 TYR A C 1
ATOM 2199 O O . TYR A 1 270 ? -7.764 3.990 26.018 1.00 75.81 270 TYR A O 1
ATOM 2207 N N . ASP A 1 271 ? -9.282 4.813 27.464 1.00 76.81 271 ASP A N 1
ATOM 2208 C CA . ASP A 1 271 ? -10.468 4.530 26.645 1.00 76.81 271 ASP A CA 1
ATOM 2209 C C . ASP A 1 271 ? -10.878 5.786 25.850 1.00 76.81 271 ASP A C 1
ATOM 2211 O O . ASP A 1 271 ? -11.318 6.761 26.468 1.00 76.81 271 ASP A O 1
ATOM 2215 N N . PRO A 1 272 ? -10.698 5.824 24.515 1.00 72.00 272 PRO A N 1
ATOM 2216 C CA . PRO A 1 272 ? -11.164 6.925 23.677 1.00 72.00 272 PRO A CA 1
ATOM 2217 C C . PRO A 1 272 ? -12.573 6.705 23.107 1.00 72.00 272 PRO A C 1
ATOM 2219 O O . PRO A 1 272 ? -13.036 7.571 22.369 1.00 72.00 272 PRO A O 1
ATOM 2222 N N . PHE A 1 273 ? -13.209 5.560 23.382 1.00 75.50 273 PHE A N 1
ATOM 2223 C CA . PHE A 1 273 ? -14.448 5.124 22.741 1.00 75.50 273 PHE A CA 1
ATOM 2224 C C . PHE A 1 273 ? -15.699 5.510 23.538 1.00 75.50 273 PHE A C 1
ATOM 2226 O O . PHE A 1 273 ? -15.701 5.401 24.786 1.00 75.50 273 PHE A O 1
#

Nearest PDB structures (foldseek):
  5a31-assembly1_Y  TM=7.179E-01  e=5.283E-03  Homo sapiens
  5l0y-assembly1_A  TM=8.648E-01  e=2.140E-02  Thermochaetoides thermophila DSM 1495
  5l0y-assembly3_C  TM=8.404E-01  e=2.039E-02  Thermochaetoides thermophila DSM 1495
  6gmh-assembly1_Q  TM=6.859E-01  e=3.303E-02  Homo sapiens
  9hmf-assembly1_K  TM=5.274E-01  e=3.346E-01  Campylobacter jejuni

Mean predicted aligned error: 5.3 Å

pLDDT: mean 92.9, std 5.36, range [59.56, 98.56]

Radius of gyration: 23.32 Å; Cα contacts (8 Å, |Δi|>4): 406; chains: 1; bounding box: 54×36×72 Å

Foldseek 3Di:
DVLLVVLVVLLVVLVVVCVVPVLPLVSLQSNLVSCVVVVNLVSSLVSLVSSCVSVDPCNLVSLLSNLVSCVSVVNLVSSLVSLVRSLVPDPCPDPSNVVSLVSNLVSCLSVVNLVVNLVSLVVNCVVVVVPVVSVLLNVQSVVQVVAVLLVVQLPDFQVVNVVLVVVLQVLLVKDFPDKDDPDRFKIKTWIWDQDPVRDIAIEIEIEGARSDAAELVNVVVVVVVVVVVVHPAYEYEYLTYHDPCNCVSCVPPSYHYHYNVRVSVSSVPDDPD

Sequence (273 aa):
MQKTGEYRQAIAYYFTALKNDPSCEDAMYGLGECYIKLDDHSNAYDFFLKVRSLHGGMQRNAEVYIGLCLFKLGKYSEAAEYLETGLKGISEKLPLWNEGMAKLADSYIFCRDIGKVREIYQKILANHPSNSEIRHKETILTNFFNNKELIDFYNLDGDKFQQTVKKIFERLDFIIDSMGINSENSISLKISRIRKSSQRVTEFIFLDRTPRLVTVTVLEEEFEKMKASRAQIAFFITLFDFEDGCHQYVASKPLELINGAEFYKILKGYDPF

Solvent-accessible surface area (backbone atoms only — not comparable to full-atom values): 14448 Å² total; per-residue (Å²): 115,67,67,63,50,52,37,57,51,50,44,55,52,28,53,52,48,36,72,76,37,79,77,45,50,68,35,33,45,52,40,17,54,36,26,48,77,67,72,36,37,67,64,14,32,56,27,19,52,50,32,40,73,66,71,51,96,54,26,47,60,24,29,28,52,34,12,56,22,29,42,76,71,67,39,26,68,63,12,29,57,29,21,61,58,16,49,77,78,48,58,80,86,39,71,68,37,53,54,38,52,53,51,32,32,53,17,24,42,76,66,65,38,59,68,60,29,50,57,47,43,54,53,51,38,74,77,39,71,82,44,61,67,56,51,51,55,46,51,50,50,51,56,38,74,72,30,64,68,55,48,58,56,60,70,42,53,62,69,58,37,55,53,47,56,50,52,54,44,47,72,67,66,35,46,78,77,47,76,46,80,77,51,92,46,27,40,36,35,36,35,31,39,73,44,97,86,73,48,75,48,42,36,26,40,38,40,39,57,57,82,49,66,44,46,55,68,58,52,52,60,53,49,54,54,39,61,76,69,69,39,75,35,34,37,43,35,30,57,38,46,68,38,91,60,34,68,68,68,30,72,89,47,66,46,45,81,36,34,21,82,55,44,50,42,40,77,75,68,48,80,90,125

Secondary structure (DSSP, 8-state):
-HHHHHHHHHHHHHHHHHHH-TT-HHHHHHHHHHHHHTT-HHHHHHHHHHHHHTT-TTHHHHHHHHHHHHHHTT-HHHHHHHHHHHHTTS-TTSHHHHHHHHHHHHHHHHTT-HHHHHHHHHHHHHH-TT-HHHHHHHHHHHHHHT-HHHHHHHT--HHHHHHHHHHHHHHTT-EEEEEEEEETTEEEEEEEEE-TTSPEEEEEEEEE--SSPBPHHHHHHHHHHHHHHT-SEEEEEESS-B-TTHHHHHTTSSEEEE-HHHHHHHHTT----